Protein AF-A0A937W141-F1 (afdb_monomer_lite)

Organism: Tectimicrobiota bacterium (NCBI:txid2528274)

Sequence (274 aa):
MLDGGWAATPPGWRGLGWRSDARPESRAATLGGGPTTTYQPAERLQAMDVDRVDYSVLYPTVAGLAGKTFGRLTDLELEVACVQAYNDCLIEEWVHVSPRFIPQCLVPIWPVEATVKELRRALARGHRGVIFPAVPMHLREVPHINEPEYDPFWATCQELEVPVCFHAGASPQIQFPAYKDLSPGLAAALSALTRPVSSVQVVANFLYSRILMRFPTLKIVFTESSLGWGAYELETAEAVRCVQGNRGEGEAHLHVSLTPQRRETSVARHHGAG

Foldseek 3Di:
DDDDDPPDDDPPPPPPDPDPPDDDPDDPDDVPPDPPLVPQQLNVVVVCVVVVNQADEDADPVCPGLNLVLLLDPDPVSSLVVQCVVLVCCLPRHVVNDVSYAYEGEFHQDDVVRRLVVVVVSVVSRHQAYRHELASCQSDPDDGCLDCSCVVVQVSQLVVVHEYEYEFPSRVVLFDQFDPPDDPVVRVVVSLVGSLVSVLVSVVCVQPSCSCVSRVSHHYHYHSNDCPCVVVSVVVVVVVCVVCVVPDDDHDDDDDDPDPPDPPPPPDDDDDDD

Secondary structure (DSSP, 8-state):
--------PPTT-TTS---SS---S-----TT-S-GGGT-HHHHHHHHHHHT-S-EE---STT-GGGTTGGG-S-HHHHHHHHHHHHHHIIIIIITT-TTEE--B---SSSHHHHHHHHHHHHHTT---EE--S-GGGTSS---TTSGGGHHHHHHHHHTTPPEEEETTS-GGGSPPPPTT--HHHHHHHHHHHGGGHHHHHHHHHHHSSHHHHSTT--EEEES--STHHHHHHHHHHHHHHHHGGG---------------------------

InterPro domains:
  IPR006680 Amidohydrolase-related [PF04909] (40-230)
  IPR032465 2-amino-3-carboxymuconate-6-semialdehyde decarboxylase [PTHR21240] (30-226)
  IPR032466 Metal-dependent hydrolase [SSF51556] (36-239)

pLDDT: mean 79.27, std 24.96, range [24.81, 98.81]

Structure (mmCIF, N/CA/C/O backbone):
data_AF-A0A937W141-F1
#
_entry.id   AF-A0A937W141-F1
#
loop_
_atom_site.group_PDB
_atom_site.id
_atom_site.type_symbol
_atom_site.label_atom_id
_atom_site.label_alt_id
_atom_site.label_comp_id
_atom_site.label_asym_id
_atom_site.label_entity_id
_atom_site.label_seq_id
_atom_site.pdbx_PDB_ins_code
_atom_site.Cartn_x
_atom_site.Cartn_y
_atom_site.Cartn_z
_atom_site.occupancy
_atom_site.B_iso_or_equiv
_atom_site.auth_seq_id
_atom_site.auth_comp_id
_atom_site.auth_asym_id
_atom_site.auth_atom_id
_atom_site.pdbx_PDB_model_num
ATOM 1 N N . MET A 1 1 ? 45.708 5.219 9.691 1.00 36.19 1 MET A N 1
ATOM 2 C CA . MET A 1 1 ? 46.137 4.382 8.555 1.00 36.19 1 MET A CA 1
ATOM 3 C C . MET A 1 1 ? 45.231 3.166 8.492 1.00 36.19 1 MET A C 1
ATOM 5 O O . MET A 1 1 ? 45.483 2.194 9.185 1.00 36.19 1 MET A O 1
ATOM 9 N N . LEU A 1 2 ? 44.147 3.265 7.730 1.00 30.03 2 LEU A N 1
ATOM 10 C CA . LEU A 1 2 ? 43.402 2.122 7.204 1.00 30.03 2 LEU A CA 1
ATOM 11 C C . LEU A 1 2 ? 42.967 2.542 5.800 1.00 30.03 2 LEU A C 1
ATOM 13 O O . LEU A 1 2 ? 41.835 2.958 5.577 1.00 30.03 2 LEU A O 1
ATOM 17 N N . ASP A 1 3 ? 43.939 2.523 4.892 1.00 31.25 3 ASP A N 1
ATOM 18 C CA . ASP A 1 3 ? 43.696 2.542 3.457 1.00 31.25 3 ASP A CA 1
ATOM 19 C C . ASP A 1 3 ? 43.306 1.119 3.049 1.00 31.25 3 ASP A C 1
ATOM 21 O O . ASP A 1 3 ? 44.038 0.165 3.314 1.00 31.25 3 ASP A O 1
ATOM 25 N N . GLY A 1 4 ? 42.136 0.957 2.441 1.00 27.62 4 GLY A N 1
ATOM 26 C CA . GLY A 1 4 ? 41.663 -0.345 1.979 1.00 27.62 4 GLY A CA 1
ATOM 27 C C . GLY A 1 4 ? 40.276 -0.233 1.371 1.00 27.62 4 GLY A C 1
ATOM 28 O O . GLY A 1 4 ? 39.281 -0.199 2.088 1.00 27.62 4 GLY A O 1
ATOM 29 N N . GLY A 1 5 ? 40.222 -0.122 0.043 1.00 26.80 5 GLY A N 1
ATOM 30 C CA . GLY A 1 5 ? 38.994 0.027 -0.730 1.00 26.80 5 GLY A CA 1
ATOM 31 C C . GLY A 1 5 ? 38.023 -1.140 -0.544 1.00 26.80 5 GLY A C 1
ATOM 32 O O . GLY A 1 5 ? 38.382 -2.306 -0.686 1.00 26.80 5 GLY A O 1
ATOM 33 N N . TRP A 1 6 ? 36.760 -0.810 -0.289 1.00 26.61 6 TRP A N 1
ATOM 34 C CA . TRP A 1 6 ? 35.647 -1.759 -0.213 1.00 26.61 6 TRP A CA 1
ATOM 35 C C . TRP A 1 6 ? 35.087 -2.035 -1.614 1.00 26.61 6 TRP A C 1
ATOM 37 O O . TRP A 1 6 ? 33.904 -1.844 -1.881 1.00 26.61 6 TRP A O 1
ATOM 47 N N . ALA A 1 7 ? 35.955 -2.453 -2.532 1.00 39.81 7 ALA A N 1
ATOM 48 C CA . ALA A 1 7 ? 35.575 -2.860 -3.878 1.00 39.81 7 ALA A CA 1
ATOM 49 C C . ALA A 1 7 ? 36.135 -4.255 -4.167 1.00 39.81 7 ALA A C 1
ATOM 51 O O . ALA A 1 7 ? 37.103 -4.417 -4.901 1.00 39.81 7 ALA A O 1
ATOM 52 N N . ALA A 1 8 ? 35.524 -5.274 -3.564 1.00 34.09 8 ALA A N 1
ATOM 53 C CA . ALA A 1 8 ? 35.659 -6.652 -4.021 1.00 34.09 8 ALA A CA 1
ATOM 54 C C . ALA A 1 8 ? 34.425 -7.459 -3.597 1.00 34.09 8 ALA A C 1
ATOM 56 O O . ALA A 1 8 ? 34.314 -7.921 -2.463 1.00 34.09 8 ALA A O 1
ATOM 57 N N . THR A 1 9 ? 33.472 -7.619 -4.514 1.00 36.25 9 THR A N 1
ATOM 58 C CA . THR A 1 9 ? 32.385 -8.593 -4.366 1.00 36.25 9 THR A CA 1
ATOM 59 C C . THR A 1 9 ? 32.975 -10.009 -4.500 1.00 36.25 9 THR A C 1
ATOM 61 O O . THR A 1 9 ? 33.695 -10.256 -5.472 1.00 36.25 9 THR A O 1
ATOM 64 N N . PRO A 1 10 ? 32.700 -10.955 -3.581 1.00 30.17 10 PRO A N 1
ATOM 65 C CA . PRO A 1 10 ? 33.217 -12.321 -3.676 1.00 30.17 10 PRO A CA 1
ATOM 66 C C . PRO A 1 10 ? 32.748 -13.050 -4.953 1.00 30.17 10 PRO A C 1
ATOM 68 O O . PRO A 1 10 ? 31.622 -12.819 -5.416 1.00 30.17 10 PRO A O 1
ATOM 71 N N . PRO A 1 11 ? 33.551 -13.971 -5.525 1.00 26.39 11 PRO A N 1
ATOM 72 C CA . PRO A 1 11 ? 33.161 -14.728 -6.712 1.00 26.39 11 PRO A CA 1
ATOM 73 C C . PRO A 1 11 ? 31.974 -15.651 -6.389 1.00 26.39 11 PRO A C 1
ATOM 75 O O . PRO A 1 11 ? 32.088 -16.536 -5.548 1.00 26.39 11 PRO A O 1
ATOM 78 N N . GLY A 1 12 ? 30.830 -15.429 -7.044 1.00 28.84 12 GLY A N 1
ATOM 79 C CA . GLY A 1 12 ? 29.599 -16.222 -6.866 1.00 28.84 12 GLY A CA 1
ATOM 80 C C . GLY A 1 12 ? 28.325 -15.389 -6.687 1.00 28.84 12 GLY A C 1
ATOM 81 O O . GLY A 1 12 ? 27.233 -15.888 -6.923 1.00 28.84 12 GLY A O 1
ATOM 82 N N . TRP A 1 13 ? 28.457 -14.096 -6.377 1.00 31.86 13 TRP A N 1
ATOM 83 C CA . TRP A 1 13 ? 27.339 -13.156 -6.187 1.00 31.86 13 TRP A CA 1
ATOM 84 C C . TRP A 1 13 ? 27.019 -12.307 -7.435 1.00 31.86 13 TRP A C 1
ATOM 86 O O . TRP A 1 13 ? 26.537 -11.177 -7.340 1.00 31.86 13 TRP A O 1
ATOM 96 N N . ARG A 1 14 ? 27.273 -12.835 -8.641 1.00 32.56 14 ARG A N 1
ATOM 97 C CA . ARG A 1 14 ? 26.867 -12.183 -9.900 1.00 32.56 14 ARG A CA 1
ATOM 98 C C . ARG A 1 14 ? 25.372 -12.424 -10.138 1.00 32.56 14 ARG A C 1
ATOM 100 O O . ARG A 1 14 ? 25.009 -13.309 -10.899 1.00 32.56 14 ARG A O 1
ATOM 107 N N . GLY A 1 15 ? 24.509 -11.663 -9.468 1.00 31.72 15 GLY A N 1
ATOM 108 C CA . GLY A 1 15 ? 23.061 -11.755 -9.703 1.00 31.72 15 GLY A CA 1
ATOM 109 C C . GLY A 1 15 ? 22.168 -10.801 -8.910 1.00 31.72 15 GLY A C 1
ATOM 110 O O . GLY A 1 15 ? 21.053 -10.550 -9.341 1.00 31.72 15 GLY A O 1
ATOM 111 N N . LEU A 1 16 ? 22.641 -10.224 -7.800 1.00 32.09 16 LEU A N 1
ATOM 112 C CA . LEU A 1 16 ? 21.846 -9.313 -6.956 1.00 32.09 16 LEU A CA 1
ATOM 113 C C . LEU A 1 16 ? 22.586 -8.003 -6.621 1.00 32.09 16 LEU A C 1
ATOM 115 O O . LEU A 1 16 ? 22.500 -7.475 -5.517 1.00 32.09 16 LEU A O 1
ATOM 119 N N . GLY A 1 17 ? 23.339 -7.471 -7.584 1.00 26.02 17 GLY A N 1
ATOM 120 C CA . GLY A 1 17 ? 23.970 -6.157 -7.478 1.00 26.02 17 GLY A CA 1
ATOM 121 C C . GLY A 1 17 ? 23.301 -5.168 -8.420 1.00 26.02 17 GLY A C 1
ATOM 122 O O . GLY A 1 17 ? 23.360 -5.349 -9.636 1.00 26.02 17 GLY A O 1
ATOM 123 N N . TRP A 1 18 ? 22.704 -4.109 -7.870 1.00 27.33 18 TRP A N 1
ATOM 124 C CA . TRP A 1 18 ? 22.462 -2.876 -8.617 1.00 27.33 18 TRP A CA 1
ATOM 125 C C . TRP A 1 18 ? 23.787 -2.463 -9.263 1.00 27.33 18 TRP A C 1
ATOM 127 O O . TRP A 1 18 ? 24.740 -2.138 -8.558 1.00 27.33 18 TRP A O 1
ATOM 137 N N . ARG A 1 19 ? 23.885 -2.542 -10.594 1.00 24.81 19 ARG A N 1
ATOM 138 C CA . ARG A 1 19 ? 25.078 -2.090 -11.317 1.00 24.81 19 ARG A CA 1
ATOM 139 C C . ARG A 1 19 ? 25.256 -0.595 -11.046 1.00 24.81 19 ARG A C 1
ATOM 141 O O . ARG A 1 19 ? 24.418 0.202 -11.455 1.00 24.81 19 ARG A O 1
ATOM 148 N N . SER A 1 20 ? 26.348 -0.223 -10.387 1.00 33.34 20 SER A N 1
ATOM 149 C CA . SER A 1 20 ? 26.779 1.170 -10.202 1.00 33.34 20 SER A CA 1
ATOM 150 C C . SER A 1 20 ? 27.384 1.790 -11.466 1.00 33.34 20 SER A C 1
ATOM 152 O O . SER A 1 20 ? 27.649 2.988 -11.494 1.00 33.34 20 SER A O 1
ATOM 154 N N . ASP A 1 21 ? 27.568 1.003 -12.528 1.00 28.52 21 ASP A N 1
ATOM 155 C CA . ASP A 1 21 ? 28.517 1.337 -13.597 1.00 28.52 21 ASP A CA 1
ATOM 156 C C . ASP A 1 21 ? 27.829 1.840 -14.878 1.00 28.52 21 ASP A C 1
ATOM 158 O O . ASP A 1 21 ? 28.400 1.810 -15.964 1.00 28.52 21 ASP A O 1
ATOM 162 N N . ALA A 1 22 ? 26.587 2.314 -14.769 1.00 33.25 22 ALA A N 1
ATOM 163 C CA . ALA A 1 22 ? 25.876 2.942 -15.877 1.00 33.25 22 ALA A CA 1
ATOM 164 C C . ALA A 1 22 ? 25.127 4.193 -15.403 1.00 33.25 22 ALA A C 1
ATOM 166 O O . ALA A 1 22 ? 23.900 4.219 -15.338 1.00 33.25 22 ALA A O 1
ATOM 167 N N . ARG A 1 23 ? 25.863 5.262 -15.089 1.00 29.34 23 ARG A N 1
ATOM 168 C CA . ARG A 1 23 ? 25.329 6.619 -15.256 1.00 29.34 23 ARG A CA 1
ATOM 169 C C . ARG A 1 23 ? 25.920 7.203 -16.536 1.00 29.34 23 ARG A C 1
ATOM 171 O O . ARG A 1 23 ? 27.068 7.634 -16.504 1.00 29.34 23 ARG A O 1
ATOM 178 N N . PRO A 1 24 ? 25.174 7.232 -17.652 1.00 30.95 24 PRO A N 1
ATOM 179 C CA . PRO A 1 24 ? 25.483 8.166 -18.718 1.00 30.95 24 PRO A CA 1
ATOM 180 C C . PRO A 1 24 ? 25.263 9.580 -18.176 1.00 30.95 24 PRO A C 1
ATOM 182 O O . PRO A 1 24 ? 24.258 9.857 -17.514 1.00 30.95 24 PRO A O 1
ATOM 185 N N . GLU A 1 25 ? 26.225 10.456 -18.429 1.00 30.88 25 GLU A N 1
ATOM 186 C CA . GLU A 1 25 ? 26.129 11.877 -18.126 1.00 30.88 25 GLU A CA 1
ATOM 187 C C . GLU A 1 25 ? 24.926 12.520 -18.845 1.00 30.88 25 GLU A C 1
ATOM 189 O O . GLU A 1 25 ? 24.571 12.151 -19.962 1.00 30.88 25 GLU A O 1
ATOM 194 N N . SER A 1 26 ? 24.297 13.465 -18.138 1.00 40.59 26 SER A N 1
ATOM 195 C CA . SER A 1 26 ? 23.337 14.475 -18.610 1.00 40.59 26 SER A CA 1
ATOM 196 C C . SER A 1 26 ? 22.213 14.024 -19.565 1.00 40.59 26 SER A C 1
ATOM 198 O O . SER A 1 26 ? 22.235 14.234 -20.776 1.00 40.59 26 SER A O 1
ATOM 200 N N . ARG A 1 27 ? 21.091 13.582 -18.982 1.00 30.42 27 ARG A N 1
ATOM 201 C CA . ARG A 1 27 ? 19.767 13.760 -19.600 1.00 30.42 27 ARG A CA 1
ATOM 202 C C . ARG A 1 27 ? 18.854 14.530 -18.655 1.00 30.42 27 ARG A C 1
ATOM 204 O O . ARG A 1 27 ? 18.735 14.190 -17.481 1.00 30.42 27 ARG A O 1
ATOM 211 N N . ALA A 1 28 ? 18.263 15.601 -19.178 1.00 29.42 28 ALA A N 1
ATOM 212 C CA . ALA A 1 28 ? 17.297 16.441 -18.486 1.00 29.42 28 ALA A CA 1
ATOM 213 C C . ALA A 1 28 ? 16.184 15.590 -17.853 1.00 29.42 28 ALA A C 1
ATOM 215 O O . ALA A 1 28 ? 15.703 14.632 -18.462 1.00 29.42 28 ALA A O 1
ATOM 216 N N . ALA A 1 29 ? 15.799 15.945 -16.626 1.00 37.88 29 ALA A N 1
ATOM 217 C CA . ALA A 1 29 ? 14.794 15.252 -15.835 1.00 37.88 29 ALA A CA 1
ATOM 218 C C . ALA A 1 29 ? 13.417 15.316 -16.514 1.00 37.88 29 ALA A C 1
ATOM 220 O O . ALA A 1 29 ? 12.643 16.250 -16.326 1.00 37.88 29 ALA A O 1
ATOM 221 N N . THR A 1 30 ? 13.116 14.300 -17.311 1.00 39.88 30 THR A N 1
ATOM 222 C CA . THR A 1 30 ? 11.744 13.871 -17.577 1.00 39.88 30 THR A CA 1
ATOM 223 C C . THR A 1 30 ? 11.335 12.900 -16.468 1.00 39.88 30 THR A C 1
ATOM 225 O O . THR A 1 30 ? 12.191 12.300 -15.814 1.00 39.88 30 THR A O 1
ATOM 228 N N . LEU A 1 31 ? 10.029 12.699 -16.265 1.00 47.66 31 LEU A N 1
ATOM 229 C CA . LEU A 1 31 ? 9.474 11.683 -15.353 1.00 47.66 31 LEU A CA 1
ATOM 230 C C . LEU A 1 31 ? 10.034 10.252 -15.601 1.00 47.66 31 LEU A C 1
ATOM 232 O O . LEU A 1 31 ? 9.820 9.367 -14.780 1.00 47.66 31 LEU A O 1
ATOM 236 N N . GLY A 1 32 ? 10.783 10.039 -16.696 1.00 40.88 32 GLY A N 1
ATOM 237 C CA . GLY A 1 32 ? 11.438 8.798 -17.122 1.00 40.88 32 GLY A CA 1
ATOM 238 C C . GLY A 1 32 ? 12.974 8.790 -17.031 1.00 40.88 32 GLY A C 1
ATOM 239 O O . GLY A 1 32 ? 13.633 8.289 -17.936 1.00 40.88 32 GLY A O 1
ATOM 240 N N . GLY A 1 33 ? 13.570 9.314 -15.956 1.00 54.78 33 GLY A N 1
ATOM 241 C CA . GLY A 1 33 ? 15.025 9.210 -15.725 1.00 54.78 33 GLY A CA 1
ATOM 242 C C . GLY A 1 33 ? 15.538 7.795 -15.386 1.00 54.78 33 GLY A C 1
ATOM 243 O O . GLY A 1 33 ? 16.747 7.587 -15.304 1.00 54.78 33 GLY A O 1
ATOM 244 N N . GLY A 1 34 ? 14.634 6.836 -15.157 1.00 67.81 34 GLY A N 1
ATOM 245 C CA . GLY A 1 34 ? 14.952 5.428 -14.897 1.00 67.81 34 GLY A CA 1
ATOM 246 C C . GLY A 1 34 ? 14.917 4.554 -16.160 1.00 67.81 34 GLY A C 1
ATOM 247 O O . GLY A 1 34 ? 14.596 5.045 -17.243 1.00 67.81 34 GLY A O 1
ATOM 248 N N . PRO A 1 35 ? 15.232 3.252 -16.042 1.00 86.75 35 PRO A N 1
ATOM 249 C CA . PRO A 1 35 ? 15.040 2.299 -17.131 1.00 86.75 35 PRO A CA 1
ATOM 250 C C . PRO A 1 35 ? 13.596 2.338 -17.640 1.00 86.75 35 PRO A C 1
ATOM 252 O O . PRO A 1 35 ? 12.660 2.409 -16.851 1.00 86.75 35 PRO A O 1
ATOM 255 N N . THR A 1 36 ? 13.402 2.250 -18.950 1.00 90.38 36 THR A N 1
ATOM 256 C CA . THR A 1 36 ? 12.083 2.217 -19.606 1.00 90.38 36 THR A CA 1
ATOM 257 C C . THR A 1 36 ? 11.164 1.127 -19.047 1.00 90.38 36 THR A C 1
ATOM 259 O O . THR A 1 36 ? 9.960 1.340 -18.921 1.00 90.38 36 THR A O 1
ATOM 262 N N . THR A 1 37 ? 11.728 0.014 -18.569 1.00 91.38 37 THR A N 1
ATOM 263 C CA . THR A 1 37 ? 11.011 -1.064 -17.869 1.00 91.38 37 THR A CA 1
ATOM 264 C C . THR A 1 37 ? 10.289 -0.627 -16.590 1.00 91.38 37 THR A C 1
ATOM 266 O O . THR A 1 37 ? 9.514 -1.414 -16.052 1.00 91.38 37 THR A O 1
ATOM 269 N N . THR A 1 38 ? 10.517 0.580 -16.059 1.00 88.69 38 THR A N 1
ATOM 270 C CA . THR A 1 38 ? 9.817 1.077 -14.862 1.00 88.69 38 THR A CA 1
ATOM 271 C C . THR A 1 38 ? 8.567 1.898 -15.169 1.00 88.69 38 THR A C 1
ATOM 273 O O . THR A 1 38 ? 7.760 2.094 -14.264 1.00 88.69 38 THR A O 1
ATOM 276 N N . TYR A 1 39 ? 8.386 2.363 -16.408 1.00 89.44 39 TYR A N 1
ATOM 277 C CA . TYR A 1 39 ? 7.249 3.210 -16.796 1.00 89.44 39 TYR A CA 1
ATOM 278 C C . TYR A 1 39 ? 6.603 2.834 -18.136 1.00 89.44 39 TYR A C 1
ATOM 280 O O . TYR A 1 39 ? 5.547 3.368 -18.454 1.00 89.44 39 TYR A O 1
ATOM 288 N N . GLN A 1 40 ? 7.189 1.915 -18.911 1.00 94.88 40 GLN A N 1
ATOM 289 C CA . GLN A 1 40 ? 6.574 1.345 -20.110 1.00 94.88 40 GLN A CA 1
ATOM 290 C C . GLN A 1 40 ? 6.091 -0.090 -19.825 1.00 94.88 40 GLN A C 1
ATOM 292 O O . GLN A 1 40 ? 6.925 -0.988 -19.658 1.00 94.88 40 GLN A O 1
ATOM 297 N N . PRO A 1 41 ? 4.769 -0.354 -19.792 1.00 96.00 41 PRO A N 1
ATOM 298 C CA . PRO A 1 41 ? 4.237 -1.663 -19.399 1.00 96.00 41 PRO A CA 1
ATOM 299 C C . PRO A 1 41 ? 4.656 -2.810 -20.330 1.00 96.00 41 PRO A C 1
ATOM 301 O O . PRO A 1 41 ? 4.917 -3.918 -19.863 1.00 96.00 41 PRO A O 1
ATOM 304 N N . ALA A 1 42 ? 4.779 -2.552 -21.637 1.00 97.38 42 ALA A N 1
ATOM 305 C CA . ALA A 1 42 ? 5.217 -3.559 -22.607 1.00 97.38 42 ALA A CA 1
ATOM 306 C C . ALA A 1 42 ? 6.669 -4.005 -22.359 1.00 97.38 42 ALA A C 1
ATOM 308 O O . ALA A 1 42 ? 6.970 -5.197 -22.376 1.00 97.38 42 ALA A O 1
ATOM 309 N N . GLU A 1 43 ? 7.562 -3.061 -22.056 1.00 97.31 43 GLU A N 1
ATOM 310 C CA . GLU A 1 43 ? 8.948 -3.376 -21.707 1.00 97.31 43 GLU A CA 1
ATOM 311 C C . GLU A 1 43 ? 9.056 -4.035 -20.326 1.00 97.31 43 GLU A C 1
ATOM 313 O O . GLU A 1 43 ? 9.844 -4.963 -20.137 1.00 97.31 43 GLU A O 1
ATOM 318 N N . ARG A 1 44 ? 8.225 -3.616 -19.358 1.00 96.88 44 ARG A N 1
ATOM 319 C CA . ARG A 1 44 ? 8.113 -4.293 -18.056 1.00 96.88 44 ARG A CA 1
ATOM 320 C C . ARG A 1 44 ? 7.722 -5.758 -18.230 1.00 96.88 44 ARG A C 1
ATOM 322 O O . ARG A 1 44 ? 8.290 -6.607 -17.553 1.00 96.88 44 ARG A O 1
ATOM 329 N N . LEU A 1 45 ? 6.773 -6.052 -19.117 1.00 97.56 45 LEU A N 1
ATOM 330 C CA . LEU A 1 45 ? 6.304 -7.414 -19.361 1.00 97.56 45 LEU A CA 1
ATOM 331 C C . LEU A 1 45 ? 7.428 -8.306 -19.906 1.00 97.56 45 LEU A C 1
ATOM 333 O O . LEU A 1 45 ? 7.621 -9.413 -19.413 1.00 97.56 45 LEU A O 1
ATOM 337 N N . GLN A 1 46 ? 8.228 -7.795 -20.844 1.00 97.31 46 GLN A N 1
ATOM 338 C CA . GLN A 1 46 ? 9.407 -8.509 -21.343 1.00 97.31 46 GLN A CA 1
ATOM 339 C C . GLN A 1 46 ? 10.442 -8.747 -20.235 1.00 97.31 46 GLN A C 1
ATOM 341 O O . GLN A 1 46 ? 10.998 -9.838 -20.128 1.00 97.31 46 GLN A O 1
ATOM 346 N N . ALA A 1 47 ? 10.679 -7.752 -19.374 1.00 97.12 47 ALA A N 1
ATOM 347 C CA . ALA A 1 47 ? 11.560 -7.919 -18.220 1.00 97.12 47 ALA A CA 1
ATOM 348 C C . ALA A 1 47 ? 11.028 -8.981 -17.240 1.00 97.12 47 ALA A C 1
ATOM 350 O O . ALA A 1 47 ? 11.800 -9.806 -16.758 1.00 97.12 47 ALA A O 1
ATOM 351 N N . MET A 1 48 ? 9.711 -9.025 -17.002 1.00 97.94 48 MET A N 1
ATOM 352 C CA . MET A 1 48 ? 9.078 -10.074 -16.195 1.00 97.94 48 MET A CA 1
ATOM 353 C C . MET A 1 48 ? 9.306 -11.471 -16.782 1.00 97.94 48 MET A C 1
ATOM 355 O O . MET A 1 48 ? 9.489 -12.414 -16.017 1.00 97.94 48 MET A O 1
ATOM 359 N N . ASP A 1 49 ? 9.331 -11.624 -18.107 1.00 97.94 49 ASP A N 1
ATOM 360 C CA . ASP A 1 49 ? 9.622 -12.912 -18.750 1.00 97.94 49 ASP A CA 1
ATOM 361 C C . ASP A 1 49 ? 11.078 -13.343 -18.550 1.00 97.94 49 ASP A C 1
ATOM 363 O O . ASP A 1 49 ? 11.345 -14.507 -18.243 1.00 97.94 49 ASP A O 1
ATOM 367 N N . VAL A 1 50 ? 12.018 -12.398 -18.654 1.00 97.44 50 VAL A N 1
ATOM 368 C CA . VAL A 1 50 ? 13.443 -12.640 -18.376 1.00 97.44 50 VAL A CA 1
ATOM 369 C C . VAL A 1 50 ? 13.654 -13.051 -16.916 1.00 97.44 50 VAL A C 1
ATOM 371 O O . VAL A 1 50 ? 14.353 -14.031 -16.646 1.00 97.44 50 VAL A O 1
ATOM 374 N N . ASP A 1 51 ? 12.998 -12.355 -15.987 1.00 97.12 51 ASP A N 1
ATOM 375 C CA . ASP A 1 51 ? 13.112 -12.587 -14.543 1.00 97.12 51 ASP A CA 1
ATOM 376 C C . ASP A 1 51 ? 12.226 -13.743 -14.038 1.00 97.12 51 ASP A C 1
ATOM 378 O O . ASP A 1 51 ? 12.303 -14.118 -12.866 1.00 97.12 51 ASP A O 1
ATOM 382 N N . ARG A 1 52 ? 11.407 -14.342 -14.919 1.00 97.81 52 ARG A N 1
ATOM 383 C CA . ARG A 1 52 ? 10.438 -15.414 -14.614 1.00 97.81 52 ARG A CA 1
ATOM 384 C C . ARG A 1 52 ? 9.423 -15.026 -13.533 1.00 97.81 52 ARG A C 1
ATOM 386 O O . ARG A 1 52 ? 9.140 -15.799 -12.619 1.00 97.81 52 ARG A O 1
ATOM 393 N N . VAL A 1 53 ? 8.881 -13.817 -13.636 1.00 97.94 53 VAL A N 1
ATOM 394 C CA . VAL A 1 53 ? 7.841 -13.283 -12.752 1.00 97.94 53 VAL A CA 1
ATOM 395 C C . VAL A 1 53 ? 6.477 -13.449 -13.415 1.00 97.94 53 VAL A C 1
ATOM 397 O O . VAL A 1 53 ? 6.165 -12.754 -14.379 1.00 97.94 53 VAL A O 1
ATOM 400 N N . ASP A 1 54 ? 5.630 -14.332 -12.888 1.00 98.12 54 ASP A N 1
ATOM 401 C CA . ASP A 1 54 ? 4.306 -14.589 -13.471 1.00 98.12 54 ASP A CA 1
ATOM 402 C C . ASP A 1 54 ? 3.357 -13.391 -13.332 1.00 98.12 54 ASP A C 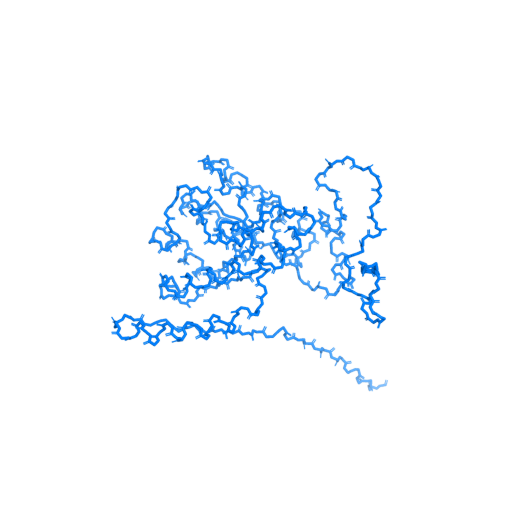1
ATOM 404 O O . ASP A 1 54 ? 2.684 -13.026 -14.292 1.00 98.12 54 ASP A O 1
ATOM 408 N N . TYR A 1 55 ? 3.342 -12.737 -12.168 1.00 98.12 55 TYR A N 1
ATOM 409 C CA . TYR A 1 55 ? 2.462 -11.605 -11.867 1.00 98.12 55 TYR A CA 1
ATOM 410 C C . TYR A 1 55 ? 3.211 -10.502 -11.125 1.00 98.12 55 TYR A C 1
ATOM 412 O O . TYR A 1 55 ? 4.072 -10.776 -10.290 1.00 98.12 55 TYR A O 1
ATOM 420 N N . SER A 1 56 ? 2.846 -9.249 -11.391 1.00 97.25 56 SER A N 1
ATOM 421 C CA . SER A 1 56 ? 3.408 -8.076 -10.718 1.00 97.25 56 SER A CA 1
ATOM 422 C C . SER A 1 56 ? 2.289 -7.255 -10.093 1.00 97.25 56 SER A C 1
ATOM 424 O O . SER A 1 56 ? 1.461 -6.689 -10.806 1.00 97.25 56 SER A O 1
ATOM 426 N N . VAL A 1 57 ? 2.285 -7.155 -8.764 1.00 97.19 57 VAL A N 1
ATOM 427 C CA . VAL A 1 57 ? 1.388 -6.246 -8.037 1.00 97.19 57 VAL A CA 1
ATOM 428 C C . VAL A 1 57 ? 1.909 -4.818 -8.176 1.00 97.19 57 VAL A C 1
ATOM 430 O O . VAL A 1 57 ? 3.089 -4.561 -7.936 1.00 97.19 57 VAL A O 1
ATOM 433 N N . LEU A 1 58 ? 1.050 -3.898 -8.608 1.00 95.38 58 LEU A N 1
ATOM 434 C CA . LEU A 1 58 ? 1.435 -2.523 -8.918 1.00 95.38 58 LEU A CA 1
ATOM 435 C C . LEU A 1 58 ? 1.280 -1.612 -7.697 1.00 95.38 58 LEU A C 1
ATOM 437 O O . LEU A 1 58 ? 0.209 -1.550 -7.098 1.00 95.38 58 LEU A O 1
ATOM 441 N N . TYR A 1 59 ? 2.341 -0.872 -7.370 1.00 93.94 59 TYR A N 1
ATOM 442 C CA . TYR A 1 59 ? 2.377 0.109 -6.282 1.00 93.94 59 TYR A CA 1
ATOM 443 C C . TYR A 1 59 ? 2.807 1.490 -6.803 1.00 93.94 59 TYR A C 1
ATOM 445 O O . TYR A 1 59 ? 3.604 1.576 -7.742 1.00 93.94 59 TYR A O 1
ATOM 453 N N . PRO A 1 60 ? 2.322 2.586 -6.192 1.00 90.12 60 PRO A N 1
ATOM 454 C CA . PRO A 1 60 ? 2.597 3.935 -6.655 1.00 90.12 60 PRO A CA 1
ATOM 455 C C . PRO A 1 60 ? 4.016 4.384 -6.322 1.00 90.12 60 PRO A C 1
ATOM 457 O O . PRO A 1 60 ? 4.516 4.183 -5.215 1.00 90.12 60 PRO A O 1
ATOM 460 N N . THR A 1 61 ? 4.600 5.140 -7.250 1.00 84.44 61 THR A N 1
ATOM 461 C CA . THR A 1 61 ? 5.734 6.034 -6.964 1.00 84.44 61 THR A CA 1
ATOM 462 C C . THR A 1 61 ? 5.322 7.505 -7.076 1.00 84.44 61 THR A C 1
ATOM 464 O O . THR A 1 61 ? 5.606 8.289 -6.172 1.00 84.44 61 THR A O 1
ATOM 467 N N . VAL A 1 62 ? 4.594 7.884 -8.138 1.00 79.62 62 VAL A N 1
ATOM 468 C CA . VAL A 1 62 ? 4.223 9.288 -8.422 1.00 79.62 62 VAL A CA 1
ATOM 469 C C . VAL A 1 62 ? 3.244 9.878 -7.400 1.00 79.62 62 VAL A C 1
ATOM 471 O O . VAL A 1 62 ? 3.379 11.031 -7.003 1.00 79.62 62 VAL A O 1
ATOM 474 N N . ALA A 1 63 ? 2.326 9.061 -6.878 1.00 79.31 63 ALA A N 1
ATOM 475 C CA . ALA A 1 63 ? 1.414 9.443 -5.797 1.00 79.31 63 ALA A CA 1
ATOM 476 C C . ALA A 1 63 ? 2.100 9.479 -4.413 1.00 79.31 63 ALA A C 1
ATOM 478 O O . ALA A 1 63 ? 1.448 9.653 -3.381 1.00 79.31 63 ALA A O 1
ATOM 479 N N . GLY A 1 64 ? 3.424 9.299 -4.377 1.00 81.06 64 GLY A N 1
ATOM 480 C CA . GLY A 1 64 ? 4.193 9.028 -3.172 1.00 81.06 64 GLY A CA 1
ATOM 481 C C . GLY A 1 64 ? 3.988 7.599 -2.664 1.00 81.06 64 GLY A C 1
ATOM 482 O O . GLY A 1 64 ? 3.015 6.923 -3.001 1.00 81.06 64 GLY A O 1
ATOM 483 N N . LEU A 1 65 ? 4.911 7.138 -1.814 1.00 81.56 65 LEU A N 1
ATOM 484 C CA . LEU A 1 65 ? 4.782 5.842 -1.139 1.00 81.56 65 LEU A CA 1
ATOM 485 C C . LEU A 1 65 ? 3.445 5.763 -0.390 1.00 81.56 65 LEU A C 1
ATOM 487 O O . LEU A 1 65 ? 3.134 6.649 0.408 1.00 81.56 65 LEU A O 1
ATOM 491 N N . ALA A 1 66 ? 2.672 4.721 -0.690 1.00 82.50 66 ALA A N 1
ATOM 492 C CA . ALA A 1 66 ? 1.292 4.514 -0.247 1.00 82.50 66 ALA A CA 1
ATOM 493 C C . ALA A 1 66 ? 0.332 5.707 -0.438 1.00 82.50 66 ALA A C 1
ATOM 495 O O . ALA A 1 66 ? -0.515 5.957 0.413 1.00 82.50 66 ALA A O 1
ATOM 496 N N . GLY A 1 67 ? 0.471 6.479 -1.522 1.00 86.69 67 GLY A N 1
ATOM 497 C CA . GLY A 1 67 ? -0.458 7.578 -1.828 1.00 86.69 67 GLY A CA 1
ATOM 498 C C . GLY A 1 67 ? -0.268 8.831 -0.969 1.00 86.69 67 GLY A C 1
ATOM 499 O O . GLY A 1 67 ? -1.089 9.748 -1.010 1.00 86.69 67 GLY A O 1
ATOM 500 N N . LYS A 1 68 ? 0.823 8.912 -0.193 1.00 89.88 68 LYS A N 1
ATOM 501 C CA . LYS A 1 68 ? 1.062 10.005 0.762 1.00 89.88 68 LYS A CA 1
ATOM 502 C C . LYS A 1 68 ? 1.117 11.402 0.144 1.00 89.88 68 LYS A C 1
ATOM 504 O O . LYS A 1 68 ? 1.054 12.371 0.893 1.00 89.88 68 LYS A O 1
ATOM 509 N N . THR A 1 69 ? 1.382 11.536 -1.156 1.00 92.19 69 THR A N 1
ATOM 510 C CA . THR A 1 69 ? 1.389 12.848 -1.819 1.00 92.19 69 THR A CA 1
ATOM 511 C C . THR A 1 69 ? -0.040 13.352 -1.952 1.00 92.19 69 THR A C 1
ATOM 513 O O . THR A 1 69 ? -0.304 14.494 -1.596 1.00 92.19 69 THR A O 1
ATOM 516 N N . PHE A 1 70 ? -0.963 12.485 -2.373 1.00 94.12 70 PHE A N 1
ATOM 517 C CA . PHE A 1 70 ? -2.376 12.833 -2.515 1.00 94.12 70 PHE A CA 1
ATOM 518 C C . PHE A 1 70 ? -3.058 12.976 -1.156 1.00 94.12 70 PHE A C 1
ATOM 520 O O . PHE A 1 70 ? -3.766 13.949 -0.944 1.00 94.12 70 PHE A O 1
ATOM 527 N N . GLY A 1 71 ? -2.734 12.118 -0.184 1.00 92.56 71 GLY A N 1
ATOM 528 C CA . GLY A 1 71 ? -3.299 12.217 1.168 1.00 92.56 71 GLY A CA 1
ATOM 529 C C . GLY A 1 71 ? -2.941 13.500 1.941 1.00 92.56 71 GLY A C 1
ATOM 530 O O . GLY A 1 71 ? -3.548 13.777 2.970 1.00 92.56 71 GLY A O 1
ATOM 531 N N . ARG A 1 72 ? -1.962 14.295 1.478 1.00 94.12 72 ARG A N 1
ATOM 532 C CA . ARG A 1 72 ? -1.655 15.625 2.048 1.00 94.12 72 ARG A CA 1
ATOM 533 C C . ARG A 1 72 ? -2.537 16.743 1.493 1.00 94.12 72 ARG A C 1
ATOM 535 O O . ARG A 1 72 ? -2.483 17.856 2.011 1.00 94.12 72 ARG A O 1
ATOM 542 N N . LEU A 1 73 ? -3.287 16.485 0.425 1.00 95.06 73 LEU A N 1
ATOM 543 C CA . LEU A 1 73 ? -4.190 17.468 -0.156 1.00 95.06 73 LEU A CA 1
ATOM 544 C C . LEU A 1 73 ? -5.344 17.718 0.821 1.00 95.06 73 LEU A C 1
ATOM 546 O O . LEU A 1 73 ? -5.928 16.787 1.371 1.00 95.06 73 LEU A O 1
ATOM 550 N N . THR A 1 74 ? -5.641 18.991 1.069 1.00 95.06 74 THR A N 1
ATOM 551 C CA . THR A 1 74 ? -6.759 19.413 1.927 1.00 95.06 74 THR A CA 1
ATOM 552 C C . THR A 1 74 ? -8.040 19.653 1.132 1.00 95.06 74 THR A C 1
ATOM 554 O O . THR A 1 74 ? -9.127 19.608 1.702 1.00 95.06 74 THR A O 1
ATOM 557 N N . ASP A 1 75 ? -7.916 19.887 -0.176 1.00 9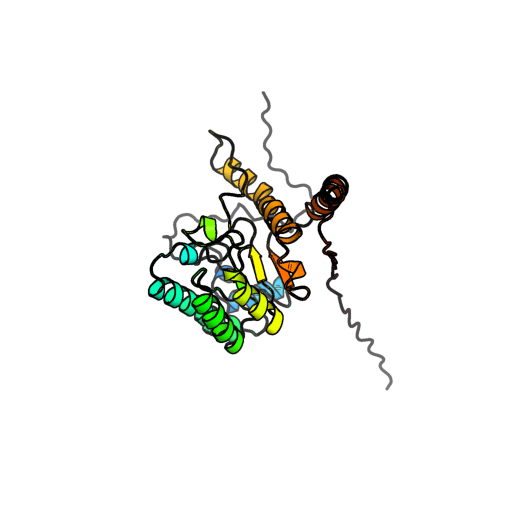7.06 75 ASP A N 1
ATOM 558 C CA . ASP A 1 75 ? -9.029 19.960 -1.117 1.00 97.06 75 ASP A CA 1
ATOM 559 C C . ASP A 1 75 ? -9.447 18.541 -1.530 1.00 97.06 75 ASP A C 1
ATOM 561 O O . ASP A 1 75 ? -8.696 17.823 -2.198 1.00 97.06 75 ASP A O 1
ATOM 565 N N . LEU A 1 76 ? -10.649 18.142 -1.108 1.00 96.69 76 LEU A N 1
ATOM 566 C CA . LEU A 1 76 ? -11.195 16.813 -1.365 1.00 96.69 76 LEU A CA 1
ATOM 567 C C . LEU A 1 76 ? -11.453 16.565 -2.855 1.00 96.69 76 LEU A C 1
ATOM 569 O O . LEU A 1 76 ? -11.241 15.448 -3.323 1.00 96.69 76 LEU A O 1
ATOM 573 N N . GLU A 1 77 ? -11.914 17.568 -3.604 1.00 98.12 77 GLU A N 1
ATOM 574 C CA . GLU A 1 77 ? -12.196 17.395 -5.032 1.00 98.12 77 GLU A CA 1
ATOM 575 C C . GLU A 1 77 ? -10.897 17.143 -5.795 1.00 98.12 77 GLU A C 1
ATOM 577 O O . GLU A 1 77 ? -10.831 16.238 -6.631 1.00 98.12 77 GLU A O 1
ATOM 582 N N . LEU A 1 78 ? -9.837 17.873 -5.435 1.00 97.94 78 LEU A N 1
ATOM 583 C CA . LEU A 1 78 ? -8.507 17.660 -5.991 1.00 97.94 78 LEU A CA 1
ATOM 584 C C . LEU A 1 78 ? -7.927 16.292 -5.597 1.00 97.94 78 LEU A C 1
ATOM 586 O O . LEU A 1 78 ? -7.394 15.592 -6.458 1.00 97.94 78 LEU A O 1
ATOM 590 N N . GLU A 1 79 ? -8.044 15.880 -4.328 1.00 97.75 79 GLU A N 1
ATOM 591 C CA . GLU A 1 79 ? -7.589 14.556 -3.874 1.00 97.75 79 GLU A CA 1
ATOM 592 C C . GLU A 1 79 ? -8.289 13.434 -4.650 1.00 97.75 79 GLU A C 1
ATOM 594 O O . GLU A 1 79 ? -7.622 12.553 -5.197 1.00 97.75 79 GLU A O 1
ATOM 599 N N . VAL A 1 80 ? -9.621 13.491 -4.748 1.00 98.44 80 VAL A N 1
ATOM 600 C CA . VAL A 1 80 ? -10.425 12.512 -5.490 1.00 98.44 80 VAL A CA 1
ATOM 601 C C . VAL A 1 80 ? -10.023 12.490 -6.961 1.00 98.44 80 VAL A C 1
ATOM 603 O O . VAL A 1 80 ? -9.785 11.409 -7.494 1.00 98.44 80 VAL A O 1
ATOM 606 N N . ALA A 1 81 ? -9.888 13.648 -7.613 1.00 98.44 81 ALA A N 1
ATOM 607 C CA . ALA A 1 81 ? -9.494 13.716 -9.017 1.00 98.44 81 ALA A CA 1
ATOM 608 C C . ALA A 1 81 ? -8.107 13.095 -9.261 1.00 98.44 81 ALA A C 1
ATOM 610 O O . ALA A 1 81 ? -7.940 12.301 -10.188 1.00 98.44 81 ALA A O 1
ATOM 611 N N . CYS A 1 82 ? -7.118 13.391 -8.407 1.00 98.06 82 CYS A N 1
ATOM 612 C CA . CYS A 1 82 ? -5.779 12.802 -8.503 1.00 98.06 82 CYS A CA 1
ATOM 613 C C . CYS A 1 82 ? -5.786 11.284 -8.272 1.00 98.06 82 CYS A C 1
ATOM 615 O O . CYS A 1 82 ? -5.134 10.543 -9.012 1.00 98.06 82 CYS A O 1
ATOM 617 N N . VAL A 1 83 ? -6.526 10.815 -7.264 1.00 98.25 83 VAL A N 1
ATOM 618 C CA . VAL A 1 83 ? -6.670 9.384 -6.964 1.00 98.25 83 VAL A CA 1
ATOM 619 C C . VAL A 1 83 ? -7.336 8.649 -8.125 1.00 98.25 83 VAL A C 1
ATOM 621 O O . VAL A 1 83 ? -6.835 7.611 -8.555 1.00 98.25 83 VAL A O 1
ATOM 624 N N . GLN A 1 84 ? -8.428 9.194 -8.663 1.00 98.44 84 GLN A N 1
ATOM 625 C CA . GLN A 1 84 ? -9.149 8.594 -9.782 1.00 98.44 84 GLN A CA 1
ATOM 626 C C . GLN A 1 84 ? -8.281 8.534 -11.032 1.00 98.44 84 GLN A C 1
ATOM 628 O O . GLN A 1 84 ? -8.170 7.466 -11.623 1.00 98.44 84 GLN A O 1
ATOM 633 N N . ALA A 1 85 ? -7.587 9.622 -11.376 1.00 98.12 85 ALA A N 1
ATOM 634 C CA . ALA A 1 85 ? -6.670 9.645 -12.512 1.00 98.12 85 ALA A CA 1
ATOM 635 C C . ALA A 1 85 ? -5.563 8.582 -12.386 1.00 98.12 85 ALA A C 1
ATOM 637 O O . ALA A 1 85 ? -5.271 7.875 -13.349 1.00 98.12 85 ALA A O 1
ATOM 638 N N . TYR A 1 86 ? -4.983 8.414 -11.192 1.00 97.75 86 TYR A N 1
ATOM 639 C CA . TYR A 1 86 ? -4.003 7.355 -10.935 1.00 97.75 86 TYR A CA 1
ATOM 640 C C . TYR A 1 86 ? -4.611 5.954 -11.097 1.00 97.75 86 TYR A C 1
ATOM 642 O O . TYR A 1 86 ? -4.046 5.106 -11.791 1.00 97.75 86 TYR A O 1
ATOM 650 N N . ASN A 1 87 ? -5.766 5.708 -10.472 1.00 98.44 87 ASN A N 1
ATOM 651 C CA . ASN A 1 87 ? -6.446 4.414 -10.525 1.00 98.44 87 ASN A CA 1
ATOM 652 C C . ASN A 1 87 ? -6.838 4.038 -11.958 1.00 98.44 87 ASN A C 1
ATOM 654 O O . ASN A 1 87 ? -6.746 2.869 -12.334 1.00 98.44 87 ASN A O 1
ATOM 658 N N . ASP A 1 88 ? -7.271 5.021 -12.740 1.00 98.38 88 ASP A N 1
ATOM 659 C CA . ASP A 1 88 ? -7.744 4.853 -14.108 1.00 98.38 88 ASP A CA 1
ATOM 660 C C . ASP A 1 88 ? -6.568 4.573 -15.054 1.00 98.38 88 ASP A C 1
ATOM 662 O O . ASP A 1 88 ? -6.616 3.597 -15.803 1.00 98.38 88 ASP A O 1
ATOM 666 N N . CYS A 1 89 ? -5.463 5.313 -14.907 1.00 96.94 89 CYS A N 1
ATOM 667 C CA . CYS A 1 89 ? -4.206 5.084 -15.627 1.00 96.94 89 CYS A CA 1
ATOM 668 C C . CYS A 1 89 ? -3.665 3.656 -15.427 1.00 96.94 89 CYS A C 1
ATOM 670 O O . CYS A 1 89 ? -3.260 3.008 -16.392 1.00 96.94 89 CYS A O 1
ATOM 672 N N . LEU A 1 90 ? -3.715 3.101 -14.206 1.00 97.06 90 LEU A N 1
ATOM 673 C CA . LEU A 1 90 ? -3.297 1.708 -13.987 1.00 97.06 90 LEU A CA 1
ATOM 674 C C . LEU A 1 90 ? -4.116 0.714 -14.821 1.00 97.06 90 LEU A C 1
ATOM 676 O O . LEU A 1 90 ? -3.563 -0.243 -15.359 1.00 97.06 90 LEU A O 1
ATOM 680 N N . ILE A 1 91 ? -5.425 0.927 -14.935 1.00 98.06 91 ILE A N 1
ATOM 681 C CA . ILE A 1 91 ? -6.289 0.039 -15.716 1.00 98.06 91 ILE A CA 1
ATOM 682 C C . ILE A 1 91 ? -6.039 0.225 -17.216 1.00 98.06 91 ILE A C 1
ATOM 684 O O . ILE A 1 91 ? -5.856 -0.752 -17.940 1.00 98.06 91 ILE A O 1
ATOM 688 N N . GLU A 1 92 ? -6.024 1.474 -17.670 1.00 97.75 92 GLU A N 1
ATOM 689 C CA . GLU A 1 92 ? -5.994 1.831 -19.089 1.00 97.75 92 GLU A CA 1
ATOM 690 C C . GLU A 1 92 ? -4.626 1.610 -19.734 1.00 97.75 92 GLU A C 1
ATOM 692 O O . GLU A 1 92 ? -4.563 1.220 -20.896 1.00 97.75 92 GLU A O 1
ATOM 697 N N . GLU A 1 93 ? -3.536 1.798 -18.989 1.00 96.25 93 GLU A N 1
ATOM 698 C CA . GLU A 1 93 ? -2.183 1.686 -19.537 1.00 96.25 93 GLU A CA 1
ATOM 699 C C . GLU A 1 93 ? -1.501 0.372 -19.161 1.00 96.25 93 GLU A C 1
ATOM 701 O O . GLU A 1 93 ? -0.868 -0.260 -20.006 1.00 96.25 93 GLU A O 1
ATOM 706 N N . TRP A 1 94 ? -1.621 -0.071 -17.906 1.00 96.94 94 TRP A N 1
ATOM 707 C CA . TRP A 1 94 ? -0.889 -1.252 -17.439 1.00 96.94 94 TRP A CA 1
ATOM 708 C C . TRP A 1 94 ? -1.685 -2.532 -17.645 1.00 96.94 94 TRP A C 1
ATOM 710 O O . TRP A 1 94 ? -1.227 -3.441 -18.335 1.00 96.94 94 TRP A O 1
ATOM 720 N N . VAL A 1 95 ? -2.888 -2.611 -17.079 1.00 97.56 95 VAL A N 1
ATOM 721 C CA . VAL A 1 95 ? -3.711 -3.830 -17.156 1.00 97.56 95 VAL A CA 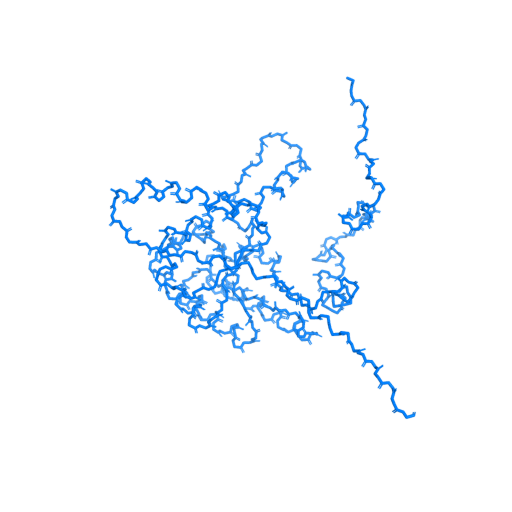1
ATOM 722 C C . VAL A 1 95 ? -4.155 -4.115 -18.588 1.00 97.56 95 VAL A C 1
ATOM 724 O O . VAL A 1 95 ? -4.219 -5.279 -18.981 1.00 97.56 95 VAL A O 1
ATOM 727 N N . HIS A 1 96 ? -4.386 -3.073 -19.392 1.00 97.25 96 HIS A N 1
ATOM 728 C CA . HIS A 1 96 ? -4.668 -3.212 -20.821 1.00 97.25 96 HIS A CA 1
ATOM 729 C C . HIS A 1 96 ? -3.571 -3.977 -21.578 1.00 97.25 96 HIS A C 1
ATOM 731 O O . HIS A 1 96 ? -3.877 -4.758 -22.477 1.00 97.25 96 HIS A O 1
ATOM 737 N N . VAL A 1 97 ? -2.300 -3.792 -21.203 1.00 98.06 97 VAL A N 1
ATOM 738 C CA . VAL A 1 97 ? -1.172 -4.481 -21.844 1.00 98.06 97 VAL A CA 1
ATOM 739 C C . VAL A 1 97 ? -1.112 -5.955 -21.449 1.00 98.06 97 VAL A C 1
ATOM 741 O O . VAL A 1 97 ? -0.759 -6.793 -22.278 1.00 98.06 97 VAL A O 1
ATOM 744 N N . SER A 1 98 ? -1.430 -6.301 -20.199 1.00 98.19 98 SER A N 1
ATOM 745 C CA . SER A 1 98 ? -1.439 -7.696 -19.754 1.00 98.19 98 SER A CA 1
ATOM 746 C C . SER A 1 98 ? -2.203 -7.898 -18.441 1.00 98.19 98 SER A C 1
ATOM 748 O O . SER A 1 98 ? -1.969 -7.155 -17.484 1.00 98.19 98 SER A O 1
ATOM 750 N N . PRO A 1 99 ? -2.992 -8.986 -18.305 1.00 97.25 99 PRO A N 1
ATOM 751 C CA . PRO A 1 99 ? -3.630 -9.353 -17.038 1.00 97.25 99 PRO A CA 1
ATOM 752 C C . PRO A 1 99 ? -2.627 -9.801 -15.959 1.00 97.25 99 PRO A C 1
ATOM 754 O O . PRO A 1 99 ? -3.013 -10.033 -14.815 1.00 97.25 99 PRO A O 1
ATOM 757 N N . ARG A 1 100 ? -1.335 -9.940 -16.300 1.00 98.38 100 ARG A N 1
ATOM 758 C CA . ARG A 1 100 ? -0.259 -10.244 -15.340 1.00 98.38 100 ARG A CA 1
ATOM 759 C C . ARG A 1 100 ? 0.063 -9.068 -14.418 1.00 98.38 100 ARG A C 1
ATOM 761 O O . ARG A 1 100 ? 0.712 -9.250 -13.386 1.00 98.38 100 ARG A O 1
ATOM 768 N N . PHE A 1 101 ? -0.388 -7.868 -14.769 1.00 98.50 101 PHE A N 1
ATOM 769 C CA . PHE A 1 101 ? -0.315 -6.708 -13.899 1.00 98.50 101 PHE A CA 1
ATOM 770 C C . PHE A 1 101 ? -1.527 -6.672 -12.975 1.00 98.50 101 PHE A C 1
ATOM 772 O O . PHE A 1 101 ? -2.663 -6.596 -13.431 1.00 98.50 101 PHE A O 1
ATOM 779 N N . ILE A 1 102 ? -1.278 -6.730 -11.666 1.00 98.38 102 ILE A N 1
ATOM 780 C CA . ILE A 1 102 ? -2.321 -6.751 -10.641 1.00 98.38 102 ILE A CA 1
ATOM 781 C C . ILE A 1 102 ? -2.432 -5.347 -10.031 1.00 98.38 102 ILE A C 1
ATOM 783 O O . ILE A 1 102 ? -1.594 -4.973 -9.202 1.00 98.38 102 ILE A O 1
ATOM 787 N N . PRO A 1 103 ? -3.428 -4.542 -10.436 1.00 97.94 103 PRO A N 1
ATOM 788 C CA . PRO A 1 103 ? -3.570 -3.165 -9.980 1.00 97.94 103 PRO A CA 1
ATOM 789 C C . PRO A 1 103 ? -4.046 -3.106 -8.522 1.00 97.94 103 PRO A C 1
ATOM 791 O O . PRO A 1 103 ? -4.869 -3.915 -8.073 1.00 97.94 103 PRO A O 1
ATOM 794 N N . GLN A 1 104 ? -3.518 -2.136 -7.783 1.00 97.94 104 GLN A N 1
ATOM 795 C CA . GLN A 1 104 ? -3.964 -1.780 -6.440 1.00 97.94 104 GLN A CA 1
ATOM 796 C C . GLN A 1 104 ? -4.424 -0.326 -6.461 1.00 97.94 104 GLN A C 1
ATOM 798 O O . GLN A 1 104 ? -3.705 0.542 -6.969 1.00 97.94 104 GLN A O 1
ATOM 803 N N . CYS A 1 105 ? -5.600 -0.057 -5.905 1.00 98.06 105 CYS A N 1
ATOM 804 C CA . CYS A 1 105 ? -6.158 1.281 -5.933 1.00 98.06 105 CYS A CA 1
ATOM 805 C C . CYS A 1 105 ? -5.608 2.133 -4.796 1.00 98.06 105 CYS A C 1
ATOM 807 O O . CYS A 1 105 ? -5.318 1.651 -3.698 1.00 98.06 105 CYS A O 1
ATOM 809 N N . LEU A 1 106 ? -5.525 3.429 -5.057 1.00 98.06 106 LEU A N 1
ATOM 810 C CA . LEU A 1 106 ? -5.526 4.446 -4.023 1.00 98.06 106 LEU A CA 1
ATOM 811 C C . LEU A 1 106 ? -6.961 4.865 -3.720 1.00 98.06 106 LEU A C 1
ATOM 813 O O . LEU A 1 106 ? -7.868 4.685 -4.531 1.00 98.06 106 LEU A O 1
ATOM 817 N N . VAL A 1 107 ? -7.147 5.446 -2.546 1.00 98.19 107 VAL A N 1
ATOM 818 C CA . VAL A 1 107 ? -8.405 6.038 -2.095 1.00 98.19 107 VAL A CA 1
ATOM 819 C C . VAL A 1 107 ? -8.085 7.363 -1.402 1.00 98.19 107 VAL A C 1
ATOM 821 O O . VAL A 1 107 ? -6.985 7.491 -0.853 1.00 98.19 107 VAL A O 1
ATOM 824 N N . PRO A 1 108 ? -9.004 8.345 -1.406 1.00 97.19 108 PRO A N 1
ATOM 825 C CA . PRO A 1 108 ? -8.878 9.503 -0.531 1.00 97.19 108 PRO A CA 1
ATOM 826 C C . PRO A 1 108 ? -8.745 9.038 0.915 1.00 97.19 108 PRO A C 1
ATOM 828 O O . PRO A 1 108 ? -9.399 8.068 1.312 1.00 97.19 108 PRO A O 1
ATOM 831 N N . ILE A 1 109 ? -7.919 9.708 1.712 1.00 95.00 109 ILE A N 1
ATOM 832 C CA . ILE A 1 109 ? -7.681 9.253 3.089 1.00 95.00 109 ILE A CA 1
ATOM 833 C C . ILE A 1 109 ? -8.799 9.676 4.050 1.00 95.00 109 ILE A C 1
ATOM 835 O O . ILE A 1 109 ? -8.938 9.077 5.113 1.00 95.00 109 ILE A O 1
ATOM 839 N N . TRP A 1 110 ? -9.572 10.707 3.682 1.00 95.75 110 TRP A N 1
ATOM 840 C CA . TRP A 1 110 ? -10.687 11.260 4.457 1.00 95.75 110 TRP A CA 1
ATOM 841 C C . TRP A 1 110 ? -11.552 12.212 3.598 1.00 95.75 110 TRP A C 1
ATOM 843 O O . TRP A 1 110 ? -10.997 12.929 2.764 1.00 95.75 110 TRP A O 1
ATOM 853 N N . PRO A 1 111 ? -12.876 12.324 3.805 1.00 97.12 111 PRO A N 1
ATOM 854 C CA . PRO A 1 111 ? -13.703 11.579 4.750 1.00 97.12 111 PRO A CA 1
ATOM 855 C C . PRO A 1 111 ? -13.971 10.146 4.275 1.00 97.12 111 PRO A C 1
ATOM 857 O O . PRO A 1 111 ? -13.846 9.839 3.086 1.00 97.12 111 PRO A O 1
ATOM 860 N N . VAL A 1 112 ? -14.314 9.255 5.206 1.00 97.81 112 VAL A N 1
ATOM 861 C CA . VAL A 1 112 ? -14.402 7.805 4.952 1.00 97.81 112 VAL A CA 1
ATOM 862 C C . VAL A 1 112 ? -15.473 7.455 3.917 1.00 97.81 112 VAL A C 1
ATOM 864 O O . VAL A 1 112 ? -15.325 6.489 3.168 1.00 97.81 112 VAL A O 1
ATOM 867 N N . GLU A 1 113 ? -16.509 8.276 3.770 1.00 98.19 113 GLU A N 1
ATOM 868 C CA . GLU A 1 113 ? -17.518 8.124 2.723 1.00 98.19 113 GLU A CA 1
ATOM 869 C C . GLU A 1 113 ? -16.899 8.241 1.323 1.00 98.19 113 GLU A C 1
ATOM 871 O O . GLU A 1 113 ? -17.221 7.454 0.428 1.00 98.19 113 GLU A O 1
ATOM 876 N N . ALA A 1 114 ? -15.975 9.189 1.127 1.00 98.44 114 ALA A N 1
ATOM 877 C CA . ALA A 1 114 ? -15.253 9.350 -0.133 1.00 98.44 114 ALA A CA 1
ATOM 878 C C . ALA A 1 114 ? -14.278 8.186 -0.363 1.00 98.44 114 ALA A C 1
ATOM 880 O O . ALA A 1 114 ? -14.199 7.663 -1.478 1.00 98.44 114 ALA A O 1
ATOM 881 N N . THR A 1 115 ? -13.601 7.732 0.697 1.00 98.44 115 THR A N 1
ATOM 882 C CA . THR A 1 115 ? -12.728 6.548 0.689 1.00 98.44 115 THR A CA 1
ATOM 883 C C . THR A 1 115 ? -13.481 5.306 0.205 1.00 98.44 115 THR A C 1
ATOM 885 O O . THR A 1 115 ? -13.053 4.644 -0.740 1.00 98.44 115 THR A O 1
ATOM 888 N N . VAL A 1 116 ? -14.636 5.008 0.810 1.00 98.75 116 VAL A N 1
ATOM 889 C CA . VAL A 1 116 ? -15.469 3.840 0.483 1.00 98.75 116 VAL A CA 1
ATOM 890 C C . VAL A 1 116 ? -16.057 3.947 -0.923 1.00 98.75 116 VAL A C 1
ATOM 892 O O . VAL A 1 116 ? -16.083 2.957 -1.659 1.00 98.75 116 VAL A O 1
ATOM 895 N N . LYS A 1 117 ? -16.508 5.141 -1.326 1.00 98.81 117 LYS A N 1
ATOM 896 C CA . LYS A 1 117 ? -17.040 5.377 -2.674 1.00 98.81 117 LYS A CA 1
ATOM 897 C C . LYS A 1 117 ? -15.992 5.078 -3.744 1.00 98.81 117 LYS A C 1
ATOM 899 O O . LYS A 1 117 ? -16.291 4.363 -4.702 1.00 98.81 117 LYS A O 1
ATOM 904 N N . GLU A 1 118 ? -14.775 5.593 -3.578 1.00 98.75 118 GLU A N 1
ATOM 905 C CA . GLU A 1 118 ? -13.703 5.359 -4.545 1.00 98.75 118 GLU A CA 1
ATOM 906 C C . GLU A 1 118 ? -13.212 3.912 -4.523 1.00 98.75 118 GLU A C 1
ATOM 908 O O . GLU A 1 118 ? -13.002 3.339 -5.590 1.00 98.75 118 GLU A O 1
ATOM 913 N N . LEU A 1 119 ? -13.126 3.281 -3.346 1.00 98.81 119 LEU A N 1
ATOM 914 C CA . LEU A 1 119 ? -12.804 1.858 -3.231 1.00 98.81 119 LEU A CA 1
ATOM 915 C C . LEU A 1 119 ? -13.754 1.009 -4.084 1.00 98.81 119 LEU A C 1
ATOM 917 O O . LEU A 1 119 ? -13.313 0.222 -4.920 1.00 98.81 119 LEU A O 1
ATOM 921 N N . ARG A 1 120 ? -15.069 1.202 -3.924 1.00 98.75 120 ARG A N 1
ATOM 922 C CA . ARG A 1 120 ? -16.078 0.451 -4.687 1.00 98.75 120 ARG A CA 1
ATOM 923 C C . ARG A 1 120 ? -15.973 0.722 -6.189 1.00 98.75 120 ARG A C 1
ATOM 925 O O . ARG A 1 120 ? -16.059 -0.221 -6.975 1.00 98.75 120 ARG A O 1
ATOM 932 N N . ARG A 1 121 ? -15.733 1.977 -6.596 1.00 98.75 121 ARG A N 1
ATOM 933 C CA . ARG A 1 121 ? -15.515 2.337 -8.010 1.00 98.75 121 ARG A CA 1
ATOM 934 C C . ARG A 1 121 ? -14.293 1.621 -8.586 1.00 98.75 121 ARG A C 1
ATOM 936 O O . ARG A 1 121 ? -14.385 1.016 -9.651 1.00 98.75 121 ARG A O 1
ATOM 943 N N . ALA A 1 122 ? -13.163 1.672 -7.887 1.00 98.69 122 ALA A N 1
ATOM 944 C CA . ALA A 1 122 ? -11.912 1.093 -8.353 1.00 98.69 122 ALA A CA 1
ATOM 945 C C . ALA A 1 122 ? -11.998 -0.439 -8.452 1.00 98.69 122 ALA A C 1
ATOM 947 O O . ALA A 1 122 ? -11.567 -1.019 -9.450 1.00 98.69 122 ALA A O 1
ATOM 948 N N . LEU A 1 123 ? -12.622 -1.103 -7.475 1.00 98.62 123 LEU A N 1
ATOM 949 C CA . LEU A 1 123 ? -12.849 -2.551 -7.523 1.00 98.62 123 LEU A CA 1
ATOM 950 C C . LEU A 1 123 ? -13.747 -2.955 -8.699 1.00 98.62 123 LEU A C 1
ATOM 952 O O . LEU A 1 123 ? -13.420 -3.901 -9.412 1.00 98.62 123 LEU A O 1
ATOM 956 N N . ALA A 1 124 ? -14.814 -2.196 -8.978 1.00 98.50 124 ALA A N 1
ATOM 957 C CA . ALA A 1 124 ? -15.660 -2.426 -10.153 1.00 98.50 124 ALA A CA 1
ATOM 958 C C . ALA A 1 124 ? -14.896 -2.274 -11.484 1.00 98.50 124 ALA A C 1
ATOM 960 O O . ALA A 1 124 ? -15.257 -2.899 -12.478 1.00 98.50 124 ALA A O 1
ATOM 961 N N . ARG A 1 125 ? -13.815 -1.482 -11.502 1.00 98.12 125 ARG A N 1
ATOM 962 C CA . ARG A 1 125 ? -12.907 -1.329 -12.651 1.00 98.12 125 ARG A CA 1
ATOM 963 C C . ARG A 1 125 ? -11.814 -2.402 -12.747 1.00 98.12 125 ARG A C 1
ATOM 965 O O . ARG A 1 125 ? -11.055 -2.386 -13.712 1.00 98.12 125 ARG A O 1
ATOM 972 N N . GLY A 1 126 ? -11.718 -3.318 -11.782 1.00 98.00 126 GLY A N 1
ATOM 973 C CA . GLY A 1 126 ? -10.764 -4.432 -11.807 1.00 98.00 126 GLY A CA 1
ATOM 974 C C . GLY A 1 126 ? -9.563 -4.298 -10.867 1.00 98.00 126 GLY A C 1
ATOM 975 O O . GLY A 1 126 ? -8.659 -5.132 -10.931 1.00 98.00 126 GLY A O 1
ATOM 976 N N . HIS A 1 127 ? -9.541 -3.301 -9.973 1.00 98.56 127 HIS A N 1
ATOM 977 C CA . HIS A 1 127 ? -8.553 -3.252 -8.886 1.00 98.56 127 HIS A CA 1
ATOM 978 C C . HIS A 1 127 ? -8.701 -4.449 -7.936 1.00 98.56 127 HIS A C 1
ATOM 980 O O . HIS A 1 127 ? -9.794 -4.984 -7.767 1.00 98.56 127 HIS A O 1
ATOM 986 N N . ARG A 1 128 ? -7.592 -4.912 -7.340 1.00 98.06 128 ARG A N 1
ATOM 987 C CA . ARG A 1 128 ? -7.551 -6.165 -6.549 1.00 98.06 128 ARG A CA 1
ATOM 988 C C . ARG A 1 128 ? -7.111 -5.990 -5.096 1.00 98.06 128 ARG A C 1
ATOM 990 O O . ARG A 1 128 ? -6.960 -6.977 -4.385 1.00 98.06 128 ARG A O 1
ATOM 997 N N . GLY A 1 129 ? -6.884 -4.758 -4.671 1.00 98.06 129 GLY A N 1
ATOM 998 C CA . GLY A 1 129 ? -6.444 -4.396 -3.329 1.00 98.06 129 GLY A CA 1
ATOM 999 C C . GLY A 1 129 ? -6.407 -2.883 -3.182 1.00 98.06 129 GLY A C 1
ATOM 1000 O O . GLY A 1 129 ? -6.432 -2.173 -4.191 1.00 98.06 129 GLY A O 1
ATOM 1001 N N . VAL A 1 130 ? -6.365 -2.399 -1.945 1.00 98.25 130 VAL A N 1
ATOM 1002 C CA . VAL A 1 130 ? -6.306 -0.967 -1.640 1.00 98.25 130 VAL A CA 1
ATOM 1003 C C . VAL A 1 130 ? -5.027 -0.653 -0.895 1.00 98.25 130 VAL A C 1
ATOM 1005 O O . VAL A 1 130 ? -4.709 -1.279 0.110 1.00 98.25 130 VAL A O 1
ATOM 1008 N N . ILE A 1 131 ? -4.284 0.332 -1.380 1.00 97.25 131 ILE A N 1
ATOM 1009 C CA . ILE A 1 131 ? -3.114 0.847 -0.684 1.00 97.25 131 ILE A CA 1
ATOM 1010 C C . ILE A 1 131 ? -3.565 2.016 0.182 1.00 97.25 131 ILE A C 1
ATOM 1012 O O . ILE A 1 131 ? -4.131 2.985 -0.323 1.00 97.25 131 ILE A O 1
ATOM 1016 N N . PHE A 1 132 ? -3.293 1.925 1.481 1.00 95.31 132 PHE A N 1
ATOM 1017 C CA . PHE A 1 132 ? -3.710 2.928 2.454 1.00 95.31 132 PHE A CA 1
ATOM 1018 C C . PHE A 1 132 ? -2.521 3.372 3.317 1.00 95.31 132 PHE A C 1
ATOM 1020 O O . PHE A 1 132 ? -1.677 2.542 3.669 1.00 95.31 132 PHE A O 1
ATOM 1027 N N . PRO A 1 133 ? -2.398 4.660 3.682 1.00 92.69 133 PRO A N 1
ATOM 1028 C CA . PRO A 1 133 ? -1.389 5.089 4.642 1.00 92.69 133 PRO A CA 1
ATOM 1029 C C . PRO A 1 133 ? -1.639 4.454 6.011 1.00 92.69 133 PRO A C 1
ATOM 1031 O O . PRO A 1 133 ? -2.739 4.528 6.544 1.00 92.69 133 PRO A O 1
ATOM 1034 N N . ALA A 1 134 ? -0.605 3.876 6.623 1.00 91.44 134 ALA A N 1
ATOM 1035 C CA . ALA A 1 134 ? -0.742 3.240 7.937 1.00 91.44 134 ALA A CA 1
ATOM 1036 C C . ALA A 1 134 ? -1.016 4.234 9.084 1.00 91.44 134 ALA A C 1
ATOM 1038 O O . ALA A 1 134 ? -1.515 3.851 10.136 1.00 91.44 134 ALA A O 1
ATOM 1039 N N . VAL A 1 135 ? -0.665 5.507 8.882 1.00 92.25 135 VAL A N 1
ATOM 1040 C CA . VAL A 1 135 ? -0.865 6.610 9.835 1.00 92.25 135 VAL A CA 1
ATOM 1041 C C . VAL A 1 135 ? -1.404 7.841 9.088 1.00 92.25 135 VAL A C 1
ATOM 1043 O O . VAL A 1 135 ? -0.660 8.790 8.830 1.00 92.25 135 VAL A O 1
ATOM 1046 N N . PRO A 1 136 ? -2.683 7.834 8.669 1.00 93.56 136 PRO A N 1
ATOM 1047 C CA . PRO A 1 136 ? -3.279 8.926 7.893 1.00 93.56 136 PRO A CA 1
ATOM 1048 C C . PRO A 1 136 ? -3.303 10.249 8.675 1.00 93.56 136 PRO A C 1
ATOM 1050 O O . PRO A 1 136 ? -3.082 11.306 8.087 1.00 93.56 136 PRO A O 1
ATOM 1053 N N . MET A 1 137 ? -3.432 10.186 10.006 1.00 94.25 137 MET A N 1
ATOM 1054 C CA . MET A 1 137 ? -3.350 11.333 10.925 1.00 94.25 137 MET A CA 1
ATOM 1055 C C . MET A 1 137 ? -1.987 12.050 10.911 1.00 94.25 137 MET A C 1
ATOM 1057 O O . MET A 1 137 ? -1.872 13.171 11.392 1.00 94.25 137 MET A O 1
ATOM 1061 N N . HIS A 1 138 ? -0.939 11.438 10.343 1.00 92.50 138 HIS A N 1
ATOM 1062 C CA . HIS A 1 138 ? 0.362 12.087 10.131 1.00 92.50 138 HIS A CA 1
ATOM 1063 C C . HIS A 1 138 ? 0.448 12.849 8.797 1.00 92.50 138 HIS A C 1
ATOM 1065 O O . HIS A 1 138 ? 1.448 13.526 8.537 1.00 92.50 138 HIS A O 1
ATOM 1071 N N . LEU A 1 139 ? -0.548 12.706 7.917 1.00 92.25 139 LEU A N 1
ATOM 1072 C CA . LEU A 1 139 ? -0.596 13.384 6.619 1.00 92.25 139 LEU A CA 1
ATOM 1073 C C . LEU A 1 139 ? -1.423 14.670 6.669 1.00 92.25 139 LEU A C 1
ATOM 1075 O O . LEU A 1 139 ? -1.035 15.638 6.016 1.00 92.25 139 LEU A O 1
ATOM 1079 N N . ARG A 1 140 ? -2.511 14.687 7.446 1.00 92.44 140 ARG A N 1
ATOM 1080 C CA . ARG A 1 140 ? -3.330 15.870 7.757 1.00 92.44 140 ARG A CA 1
ATOM 1081 C C . ARG A 1 140 ? -4.196 15.616 8.995 1.00 92.44 140 ARG A C 1
ATOM 1083 O O . ARG A 1 140 ? -4.220 14.503 9.512 1.00 92.44 140 ARG A O 1
ATOM 1090 N N . GLU A 1 141 ? -4.892 16.651 9.457 1.00 94.31 141 GLU A N 1
ATOM 1091 C CA . GLU A 1 141 ? -5.783 16.591 10.620 1.00 94.31 141 GLU A CA 1
ATOM 1092 C C . GLU A 1 141 ? -7.029 15.744 10.312 1.00 94.31 141 GLU A C 1
ATOM 1094 O O . GLU A 1 141 ? -7.975 16.198 9.671 1.00 94.31 141 GLU A O 1
ATOM 1099 N N . VAL A 1 142 ? -6.986 14.478 10.727 1.00 95.56 142 VAL A N 1
ATOM 1100 C CA . VAL A 1 142 ? -8.069 13.488 10.622 1.00 95.56 142 VAL A CA 1
ATOM 1101 C C . VAL A 1 142 ? -8.104 12.653 11.903 1.00 95.56 142 VAL A C 1
ATOM 1103 O O . VAL A 1 142 ? -7.086 12.599 12.605 1.00 95.56 142 VAL A O 1
ATOM 1106 N N . PRO A 1 143 ? -9.223 11.971 12.215 1.00 96.44 143 PRO A N 1
ATOM 1107 C CA . PRO A 1 143 ? -9.276 11.052 13.344 1.00 96.44 143 PRO A CA 1
ATOM 1108 C C . PRO A 1 143 ? -8.168 9.998 13.286 1.00 96.44 143 PRO A C 1
ATOM 1110 O O . PRO A 1 143 ? -7.628 9.673 12.218 1.00 96.44 143 PRO A O 1
ATOM 1113 N N . HIS A 1 144 ? -7.831 9.436 14.445 1.00 95.31 144 HIS A N 1
ATOM 1114 C CA . HIS A 1 144 ? -6.898 8.322 14.484 1.00 95.31 144 HIS A CA 1
ATOM 1115 C C . HIS A 1 144 ? -7.505 7.123 13.737 1.00 95.31 144 HIS A C 1
ATOM 1117 O O . HIS A 1 144 ? -8.700 6.863 13.812 1.00 95.31 144 HIS A O 1
ATOM 1123 N N . ILE A 1 145 ? -6.675 6.338 13.049 1.00 95.06 145 ILE A N 1
ATOM 1124 C CA . ILE A 1 145 ? -7.110 5.192 12.228 1.00 95.06 145 ILE A CA 1
ATOM 1125 C C . ILE A 1 145 ? -7.829 4.078 13.023 1.00 95.06 145 ILE A C 1
ATOM 1127 O O . ILE A 1 145 ? -8.446 3.181 12.451 1.00 95.06 145 ILE A O 1
ATOM 1131 N N . ASN A 1 146 ? -7.743 4.143 14.353 1.00 95.62 146 ASN A N 1
ATOM 1132 C CA . ASN A 1 146 ? -8.352 3.183 15.274 1.00 95.62 146 ASN A CA 1
ATOM 1133 C C . ASN A 1 146 ? -9.782 3.567 15.655 1.00 95.62 146 ASN A C 1
ATOM 1135 O O . ASN A 1 146 ? -10.497 2.721 16.200 1.00 95.62 146 ASN A O 1
ATOM 1139 N N . GLU A 1 147 ? -10.161 4.821 15.407 1.00 96.12 147 GLU A N 1
ATOM 1140 C CA . GLU A 1 147 ? -11.445 5.362 15.823 1.00 96.12 147 GLU A CA 1
ATOM 1141 C C . GLU A 1 147 ? -12.594 4.789 14.975 1.00 96.12 147 GLU A C 1
ATOM 1143 O O . GLU A 1 147 ? -12.376 4.415 13.811 1.00 96.12 147 GLU A O 1
ATOM 1148 N N . PRO A 1 148 ? -13.818 4.711 15.534 1.00 96.25 148 PRO A N 1
ATOM 1149 C CA . PRO A 1 148 ? -14.985 4.141 14.857 1.00 96.25 148 PRO A CA 1
ATOM 1150 C C . PRO A 1 148 ? -15.324 4.795 13.513 1.00 96.25 148 PRO A C 1
ATOM 1152 O O . PRO A 1 148 ? -15.960 4.175 12.668 1.00 96.25 148 PRO A O 1
ATOM 1155 N N . GLU A 1 149 ? -14.884 6.024 13.269 1.00 97.31 149 GLU A N 1
ATOM 1156 C CA . GLU A 1 149 ? -15.060 6.735 12.007 1.00 97.31 149 GLU A CA 1
ATOM 1157 C C . GLU A 1 149 ? -14.459 5.970 10.818 1.00 97.31 149 GLU A C 1
ATOM 1159 O O . GLU A 1 149 ? -14.975 6.084 9.709 1.00 97.31 149 GLU A O 1
ATOM 1164 N N . TYR A 1 150 ? -13.417 5.155 11.034 1.00 97.94 150 TYR A N 1
ATOM 1165 C CA . TYR A 1 150 ? -12.834 4.289 10.001 1.00 97.94 150 TYR A CA 1
ATOM 1166 C C . TYR A 1 150 ? -13.489 2.905 9.903 1.00 97.94 150 TYR A C 1
ATOM 1168 O O . TYR A 1 150 ? -13.220 2.178 8.943 1.00 97.94 150 TYR A O 1
ATOM 1176 N N . ASP A 1 151 ? -14.379 2.526 10.824 1.00 97.94 151 ASP A N 1
ATOM 1177 C CA . ASP A 1 151 ? -15.067 1.229 10.786 1.00 97.94 151 ASP A CA 1
ATOM 1178 C C . ASP A 1 151 ? -15.819 0.975 9.466 1.00 97.94 151 ASP A C 1
ATOM 1180 O O . ASP A 1 151 ? -15.725 -0.147 8.966 1.00 97.94 151 ASP A O 1
ATOM 1184 N N . PRO A 1 152 ? -16.480 1.956 8.811 1.00 98.44 152 PRO A N 1
ATOM 1185 C CA . PRO A 1 152 ? -17.091 1.733 7.499 1.00 98.44 152 PRO A CA 1
ATOM 1186 C C . PRO A 1 152 ? -16.086 1.346 6.402 1.00 98.44 152 PRO A C 1
ATOM 1188 O O . PRO A 1 152 ? -16.421 0.558 5.511 1.00 98.44 152 PRO A O 1
ATOM 1191 N N . PHE A 1 153 ? -14.852 1.859 6.464 1.00 98.44 153 PHE A N 1
ATOM 1192 C CA . PHE A 1 153 ? -13.781 1.466 5.546 1.00 98.44 153 PHE A CA 1
ATOM 1193 C C . PHE A 1 153 ? -13.348 0.021 5.803 1.00 98.44 153 PHE A C 1
ATOM 1195 O O . PHE A 1 153 ? -13.336 -0.784 4.872 1.00 98.44 153 PHE A O 1
ATOM 1202 N N . TRP A 1 154 ? -13.077 -0.340 7.060 1.00 98.38 154 TRP A N 1
ATOM 1203 C CA . TRP A 1 154 ? -12.700 -1.708 7.434 1.00 98.38 154 TRP A CA 1
ATOM 1204 C C . TRP A 1 154 ? -13.796 -2.726 7.116 1.00 98.38 154 TRP A C 1
ATOM 1206 O O . TRP A 1 154 ? -13.515 -3.769 6.523 1.00 98.38 154 TRP A O 1
ATOM 1216 N N . ALA A 1 155 ? -15.047 -2.394 7.440 1.00 98.50 155 ALA A N 1
ATOM 1217 C CA . ALA A 1 155 ? -16.220 -3.202 7.139 1.00 98.50 155 ALA A CA 1
ATOM 1218 C C . ALA A 1 155 ? -16.356 -3.439 5.634 1.00 98.50 155 ALA A C 1
ATOM 1220 O O . ALA A 1 155 ? -16.538 -4.577 5.211 1.00 98.50 155 ALA A O 1
ATOM 1221 N N . THR A 1 156 ? -16.203 -2.385 4.824 1.00 98.62 156 THR A N 1
ATOM 1222 C CA . THR A 1 156 ? -16.254 -2.498 3.360 1.00 98.62 156 THR A CA 1
ATOM 1223 C C . THR A 1 156 ? -15.115 -3.367 2.833 1.00 98.62 156 THR A C 1
ATOM 1225 O O . THR A 1 156 ? -15.340 -4.217 1.974 1.00 98.62 156 THR A O 1
ATOM 1228 N N . CYS A 1 157 ? -13.893 -3.189 3.345 1.00 98.62 157 CYS A N 1
ATOM 1229 C CA . CYS A 1 157 ? -12.755 -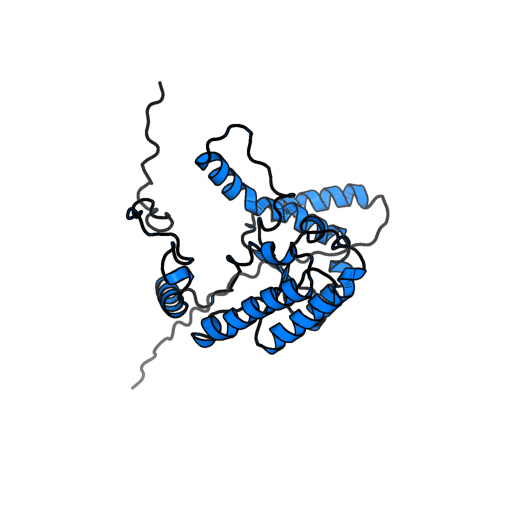3.997 2.920 1.00 98.62 157 CYS A CA 1
ATOM 1230 C C . CYS A 1 157 ? -12.958 -5.485 3.236 1.00 98.62 157 CYS A C 1
ATOM 1232 O O . CYS A 1 157 ? -12.659 -6.345 2.409 1.00 98.62 157 CYS A O 1
ATOM 1234 N N . GLN A 1 158 ? -13.517 -5.785 4.410 1.00 98.50 158 GLN A N 1
ATOM 1235 C CA . GLN A 1 158 ? -13.864 -7.143 4.807 1.00 98.50 158 GLN A CA 1
ATOM 1236 C C . GLN A 1 158 ? -14.997 -7.729 3.950 1.00 98.50 158 GLN A C 1
ATOM 1238 O O . GLN A 1 158 ? -14.857 -8.841 3.450 1.00 98.50 158 GLN A O 1
ATOM 1243 N N . GLU A 1 159 ? -16.098 -6.992 3.768 1.00 98.31 159 GLU A N 1
ATOM 1244 C CA . GLU A 1 159 ? -17.268 -7.404 2.973 1.00 98.31 159 GLU A CA 1
ATOM 1245 C C . GLU A 1 159 ? -16.875 -7.763 1.535 1.00 98.31 159 GLU A C 1
ATOM 1247 O O . GLU A 1 159 ? -17.333 -8.762 0.989 1.00 98.31 159 GLU A O 1
ATOM 1252 N N . LEU A 1 160 ? -15.999 -6.955 0.935 1.00 98.06 160 LEU A N 1
ATOM 1253 C CA . LEU A 1 160 ? -15.530 -7.131 -0.440 1.00 98.06 160 LEU A CA 1
ATOM 1254 C C . LEU A 1 160 ? -14.301 -8.047 -0.546 1.00 98.06 160 LEU A C 1
ATOM 1256 O O . LEU A 1 160 ? -13.742 -8.193 -1.632 1.00 98.06 160 LEU A O 1
ATOM 1260 N N . GLU A 1 161 ? -13.861 -8.627 0.575 1.00 97.94 161 GLU A N 1
ATOM 1261 C CA . GLU A 1 161 ? -12.670 -9.474 0.699 1.00 97.94 161 GLU A CA 1
ATOM 1262 C C . GLU A 1 161 ? -11.388 -8.870 0.096 1.00 97.94 161 GLU A C 1
ATOM 1264 O O . GLU A 1 161 ? -10.483 -9.596 -0.343 1.00 97.94 161 GLU A O 1
ATOM 1269 N N . VAL A 1 162 ? -11.295 -7.540 0.085 1.00 98.00 162 VAL A N 1
ATOM 1270 C CA . VAL A 1 162 ? -10.192 -6.793 -0.517 1.00 98.00 162 VAL A CA 1
ATOM 1271 C C . VAL A 1 162 ? -9.069 -6.591 0.510 1.00 98.00 162 VAL A C 1
ATOM 1273 O O . VAL A 1 162 ? -9.324 -6.136 1.628 1.00 98.00 162 VAL A O 1
ATOM 1276 N N . PRO A 1 163 ? -7.809 -6.923 0.172 1.00 98.06 163 PRO A N 1
ATOM 1277 C CA . PRO A 1 163 ? -6.691 -6.696 1.074 1.00 98.06 163 PRO A CA 1
ATOM 1278 C C . PRO A 1 163 ? -6.368 -5.204 1.207 1.00 98.06 163 PRO A C 1
ATOM 1280 O O . PRO A 1 163 ? -6.323 -4.476 0.211 1.00 98.06 163 PRO A O 1
ATOM 1283 N N . VAL A 1 164 ? -6.082 -4.780 2.440 1.00 97.88 164 VAL A N 1
ATOM 1284 C CA . VAL A 1 164 ? -5.533 -3.454 2.742 1.00 97.88 164 VAL A CA 1
ATOM 1285 C C . VAL A 1 164 ? -4.013 -3.550 2.829 1.00 97.88 164 VAL A C 1
ATOM 1287 O O . VAL A 1 164 ? -3.459 -4.272 3.659 1.00 97.88 164 VAL A O 1
ATOM 1290 N N . CYS A 1 165 ? -3.336 -2.825 1.949 1.00 96.50 165 CYS A N 1
ATOM 1291 C CA . CYS A 1 165 ? -1.899 -2.882 1.739 1.00 96.50 165 CYS A CA 1
ATOM 1292 C C . CYS A 1 165 ? -1.209 -1.667 2.373 1.00 96.50 165 CYS A C 1
ATOM 1294 O O . CYS A 1 165 ? -1.408 -0.528 1.945 1.00 96.50 165 CYS A O 1
ATOM 1296 N N . PHE A 1 166 ? -0.331 -1.916 3.343 1.00 93.88 166 PHE A N 1
ATOM 1297 C CA . PHE A 1 166 ? 0.556 -0.921 3.940 1.00 93.88 166 PHE A CA 1
ATOM 1298 C C . PHE A 1 166 ? 1.963 -1.056 3.354 1.00 93.88 166 PHE A C 1
ATOM 1300 O O . PHE A 1 166 ? 2.506 -2.156 3.275 1.00 93.88 166 PHE A O 1
ATOM 1307 N N . HIS A 1 167 ? 2.569 0.060 2.949 1.00 91.62 167 HIS A N 1
ATOM 1308 C CA . HIS A 1 167 ? 3.916 0.077 2.371 1.00 91.62 167 HIS A CA 1
ATOM 1309 C C . HIS A 1 167 ? 4.942 0.609 3.374 1.00 91.62 167 HIS A C 1
ATOM 1311 O O . HIS A 1 167 ? 4.752 1.688 3.950 1.00 91.62 167 HIS A O 1
ATOM 1317 N N . ALA A 1 168 ? 6.062 -0.095 3.540 1.00 87.94 168 ALA A N 1
ATOM 1318 C CA . ALA A 1 168 ? 7.143 0.358 4.404 1.00 87.94 168 ALA A CA 1
ATOM 1319 C C . ALA A 1 168 ? 7.669 1.737 3.962 1.00 87.94 168 ALA A C 1
ATOM 1321 O O . ALA A 1 168 ? 7.848 2.036 2.779 1.00 87.94 168 ALA A O 1
ATOM 1322 N N . GLY A 1 169 ? 7.883 2.627 4.930 1.00 80.62 169 GLY A N 1
ATOM 1323 C CA . GLY A 1 169 ? 8.356 3.992 4.682 1.00 80.62 169 GLY A CA 1
ATOM 1324 C C . GLY A 1 169 ? 7.385 4.958 4.005 1.00 80.62 169 GLY A C 1
ATOM 1325 O O . GLY A 1 169 ? 7.781 6.074 3.652 1.00 80.62 169 GLY A O 1
ATOM 1326 N N . ALA A 1 170 ? 6.108 4.595 3.883 1.00 82.56 170 ALA A N 1
ATOM 1327 C CA . ALA A 1 170 ? 5.055 5.569 3.600 1.00 82.56 170 ALA A CA 1
ATOM 1328 C C . ALA A 1 170 ? 4.833 6.566 4.756 1.00 82.56 170 ALA A C 1
ATOM 1330 O O . ALA A 1 170 ? 4.330 7.669 4.539 1.00 82.56 170 ALA A O 1
ATOM 1331 N N . SER A 1 171 ? 5.290 6.205 5.956 1.00 81.56 171 SER A N 1
ATOM 1332 C CA . SER A 1 171 ? 5.018 6.894 7.216 1.00 81.56 171 SER A CA 1
ATOM 1333 C C . SER A 1 171 ? 6.312 7.417 7.860 1.00 81.56 171 SER A C 1
ATOM 1335 O O . SER A 1 171 ? 6.841 6.785 8.771 1.00 81.56 171 SER A O 1
ATOM 1337 N N . PRO A 1 172 ? 6.869 8.556 7.404 1.00 77.56 172 PRO A N 1
ATOM 1338 C CA . PRO A 1 172 ? 8.208 9.002 7.810 1.00 77.56 172 PRO A CA 1
ATOM 1339 C C . PRO A 1 172 ? 8.333 9.317 9.307 1.00 77.56 172 PRO A C 1
ATOM 1341 O O . PRO A 1 172 ? 9.416 9.196 9.862 1.00 77.56 172 PRO A O 1
ATOM 1344 N N . GLN A 1 173 ? 7.236 9.692 9.969 1.00 83.56 173 GLN A N 1
ATOM 1345 C CA . GLN A 1 173 ? 7.240 10.040 11.396 1.00 83.56 173 GLN A CA 1
ATOM 1346 C C . GLN A 1 173 ? 7.430 8.828 12.323 1.00 83.56 173 GLN A C 1
ATOM 1348 O O . GLN A 1 173 ? 7.832 9.005 13.465 1.00 83.56 173 GLN A O 1
ATOM 1353 N N . ILE A 1 174 ? 7.172 7.612 11.832 1.00 85.69 174 ILE A N 1
ATOM 1354 C CA . ILE A 1 174 ? 7.414 6.354 12.561 1.00 85.69 174 ILE A CA 1
ATOM 1355 C C . ILE A 1 174 ? 8.668 5.629 12.043 1.00 85.69 174 ILE A C 1
ATOM 1357 O O . ILE A 1 174 ? 8.853 4.435 12.266 1.00 85.69 174 ILE A O 1
ATOM 1361 N N . GLN A 1 175 ? 9.519 6.333 11.287 1.00 83.69 175 GLN A N 1
ATOM 1362 C CA . GLN A 1 175 ? 10.831 5.838 10.883 1.00 83.69 175 GLN A CA 1
ATOM 1363 C C . GLN A 1 175 ? 11.908 6.350 11.833 1.00 83.69 175 GLN A C 1
ATOM 1365 O O . GLN A 1 175 ? 11.805 7.449 12.378 1.00 83.69 175 GLN A O 1
ATOM 1370 N N . PHE A 1 176 ? 12.990 5.584 11.969 1.00 82.69 176 PHE A N 1
ATOM 1371 C CA . PHE A 1 176 ? 14.171 6.074 12.664 1.00 82.69 176 PHE A CA 1
ATOM 1372 C C . PHE A 1 176 ? 14.780 7.255 11.900 1.00 82.69 176 PHE A C 1
ATOM 1374 O O . PHE A 1 176 ? 15.115 7.105 10.718 1.00 82.69 176 PHE A O 1
ATOM 1381 N N . PRO A 1 177 ? 14.953 8.421 12.546 1.00 81.56 177 PRO A N 1
ATOM 1382 C CA . PRO A 1 177 ? 15.680 9.514 11.931 1.00 81.56 177 PRO A CA 1
ATOM 1383 C C . PRO A 1 177 ? 17.143 9.108 11.738 1.00 81.56 177 PRO A C 1
ATOM 1385 O O . PRO A 1 177 ? 17.730 8.408 12.566 1.00 81.56 177 PRO A O 1
ATOM 1388 N N . ALA A 1 178 ? 17.748 9.568 10.645 1.00 83.12 178 ALA A N 1
ATOM 1389 C CA . ALA A 1 178 ? 19.186 9.435 10.464 1.00 83.12 178 ALA A CA 1
ATOM 1390 C C . ALA A 1 178 ? 19.928 10.208 11.570 1.00 83.12 178 ALA A C 1
ATOM 1392 O O . ALA A 1 178 ? 19.450 11.246 12.040 1.00 83.12 178 ALA A O 1
ATOM 1393 N N . TYR A 1 179 ? 21.109 9.725 11.967 1.00 86.00 179 TYR A N 1
ATOM 1394 C CA . TYR A 1 179 ? 21.984 10.498 12.846 1.00 86.00 179 TYR A CA 1
ATOM 1395 C C . TYR A 1 179 ? 22.329 11.847 12.202 1.00 86.00 179 TYR A C 1
ATOM 1397 O O . TYR A 1 179 ? 22.396 11.972 10.974 1.00 86.00 179 TYR A O 1
ATOM 1405 N N . LYS A 1 180 ? 22.543 12.862 13.043 1.00 89.56 180 LYS A N 1
ATOM 1406 C CA . LYS A 1 180 ? 22.984 14.181 12.582 1.00 89.56 180 LYS A CA 1
ATOM 1407 C C . LYS A 1 180 ? 24.349 14.070 11.897 1.00 89.56 180 LYS A C 1
ATOM 1409 O O . LYS A 1 180 ? 25.137 13.184 12.217 1.00 89.56 180 LYS A O 1
ATOM 1414 N N . ASP A 1 181 ? 24.592 14.974 10.953 1.00 92.25 181 ASP A N 1
ATOM 1415 C CA . ASP A 1 181 ? 25.890 15.180 10.295 1.00 92.25 181 ASP A CA 1
ATOM 1416 C C . ASP A 1 181 ? 26.433 13.980 9.493 1.00 92.25 181 ASP A C 1
ATOM 1418 O O . ASP A 1 181 ? 27.607 13.937 9.125 1.00 92.25 181 ASP A O 1
ATOM 1422 N N . LEU A 1 182 ? 25.574 13.011 9.158 1.00 91.50 182 LEU A N 1
ATOM 1423 C CA . LEU A 1 182 ? 25.926 11.940 8.230 1.00 91.50 182 LEU A CA 1
ATOM 1424 C C . LEU A 1 182 ? 26.043 12.461 6.797 1.00 91.50 182 LEU A C 1
ATOM 1426 O O . LEU A 1 182 ? 25.279 13.322 6.356 1.00 91.50 182 LEU A O 1
ATOM 1430 N N . SER A 1 183 ? 26.948 11.855 6.024 1.00 94.12 183 SER A N 1
ATOM 1431 C CA . SER A 1 183 ? 26.977 12.086 4.581 1.00 94.12 183 SER A CA 1
ATOM 1432 C C . SER A 1 183 ? 25.649 11.643 3.943 1.00 94.12 183 SER A C 1
ATOM 1434 O O . SER A 1 183 ? 25.042 10.667 4.403 1.00 94.12 183 SER A O 1
ATOM 1436 N N . PRO A 1 184 ? 25.198 12.289 2.850 1.00 91.38 184 PRO A N 1
ATOM 1437 C CA . PRO A 1 184 ? 23.933 11.934 2.205 1.00 91.38 184 PRO A CA 1
ATOM 1438 C C . PRO A 1 184 ? 23.836 10.454 1.808 1.00 91.38 184 PRO A C 1
ATOM 1440 O O . PRO A 1 184 ? 22.785 9.836 1.966 1.00 91.38 184 PRO A O 1
ATOM 1443 N N . GLY A 1 185 ? 24.941 9.863 1.339 1.00 92.25 185 GLY A N 1
ATOM 1444 C CA . GLY A 1 185 ? 24.990 8.447 0.967 1.00 92.25 185 GLY A CA 1
ATOM 1445 C C . GLY A 1 185 ? 24.813 7.509 2.163 1.00 92.25 185 GLY A C 1
ATOM 1446 O O . GLY A 1 185 ? 24.044 6.553 2.083 1.00 92.25 185 GLY A O 1
ATOM 1447 N N . LEU A 1 186 ? 25.468 7.805 3.290 1.00 91.69 186 LEU A N 1
ATOM 1448 C CA . LEU A 1 186 ? 25.340 7.002 4.507 1.00 91.69 186 LEU A CA 1
ATOM 1449 C C . LEU A 1 186 ? 23.948 7.151 5.135 1.00 91.69 186 LEU A C 1
ATOM 1451 O O . LEU A 1 186 ? 23.346 6.154 5.530 1.00 91.69 186 LEU A O 1
ATOM 1455 N N . ALA A 1 187 ? 23.396 8.367 5.159 1.00 89.88 187 ALA A N 1
ATOM 1456 C CA . ALA A 1 187 ? 22.029 8.608 5.615 1.00 89.88 187 ALA A CA 1
ATOM 1457 C C . ALA A 1 187 ? 21.001 7.825 4.775 1.00 89.88 187 ALA A C 1
ATOM 1459 O O . ALA A 1 187 ? 20.099 7.194 5.330 1.00 89.88 187 ALA A O 1
ATOM 1460 N N . ALA A 1 188 ? 21.166 7.804 3.447 1.00 88.00 188 ALA A N 1
ATOM 1461 C CA . ALA A 1 188 ? 20.307 7.036 2.550 1.00 88.00 188 ALA A CA 1
ATOM 1462 C C . ALA A 1 188 ? 20.423 5.520 2.786 1.00 88.00 188 ALA A C 1
ATOM 1464 O O . ALA A 1 188 ? 19.400 4.839 2.854 1.00 88.00 188 ALA A O 1
ATOM 1465 N N . ALA A 1 189 ? 21.640 4.997 2.965 1.00 89.75 189 ALA A N 1
ATOM 1466 C CA . ALA A 1 189 ? 21.866 3.579 3.246 1.00 89.75 189 ALA A CA 1
ATOM 1467 C C . ALA A 1 189 ? 21.225 3.142 4.575 1.00 89.75 189 ALA A C 1
ATOM 1469 O O . ALA A 1 189 ? 20.534 2.124 4.623 1.00 89.75 189 ALA A O 1
ATOM 1470 N N . LEU A 1 190 ? 21.384 3.936 5.640 1.00 88.69 190 LEU A N 1
ATOM 1471 C CA . LEU A 1 190 ? 20.751 3.661 6.932 1.00 88.69 190 LEU A CA 1
ATOM 1472 C C . LEU A 1 190 ? 19.224 3.752 6.854 1.00 88.69 190 LEU A C 1
ATOM 1474 O O . LEU A 1 190 ? 18.537 2.893 7.401 1.00 88.69 190 LEU A O 1
ATOM 1478 N N . SER A 1 191 ? 18.685 4.748 6.145 1.00 85.69 191 SER A N 1
ATOM 1479 C CA . SER A 1 191 ? 17.240 4.865 5.921 1.00 85.69 191 SER A CA 1
ATOM 1480 C C . SER A 1 191 ? 16.684 3.667 5.145 1.00 85.69 191 SER A C 1
ATOM 1482 O O . SER A 1 191 ? 15.617 3.161 5.483 1.00 85.69 191 SER A O 1
ATOM 1484 N N . ALA A 1 192 ? 17.403 3.174 4.131 1.00 85.06 192 ALA A N 1
ATOM 1485 C CA . ALA A 1 192 ? 17.007 1.981 3.387 1.00 85.06 192 ALA A CA 1
ATOM 1486 C C . ALA A 1 192 ? 17.000 0.728 4.277 1.00 85.06 192 ALA A C 1
ATOM 1488 O O . ALA A 1 192 ? 16.048 -0.048 4.224 1.00 85.06 192 ALA A O 1
ATOM 1489 N N . LEU A 1 193 ? 18.012 0.567 5.136 1.00 87.31 193 LEU A N 1
ATOM 1490 C CA . LEU A 1 193 ? 18.121 -0.569 6.053 1.00 87.31 193 LEU A CA 1
ATOM 1491 C C . LEU A 1 193 ? 17.018 -0.578 7.123 1.00 87.31 193 LEU A C 1
ATOM 1493 O O . LEU A 1 193 ? 16.504 -1.639 7.471 1.00 87.31 193 LEU A O 1
ATOM 1497 N N . THR A 1 194 ? 16.648 0.590 7.653 1.00 86.25 194 THR A N 1
ATOM 1498 C CA . THR A 1 194 ? 15.689 0.701 8.767 1.00 86.25 194 THR A CA 1
ATOM 1499 C C . THR A 1 194 ? 14.242 0.899 8.322 1.00 86.25 194 THR A C 1
ATOM 1501 O O . THR A 1 194 ? 13.328 0.709 9.122 1.00 86.25 194 THR A O 1
ATOM 1504 N N . ARG A 1 195 ? 13.993 1.234 7.050 1.00 87.00 195 ARG A N 1
ATOM 1505 C CA . ARG A 1 195 ? 12.646 1.447 6.491 1.00 87.00 195 ARG A CA 1
ATOM 1506 C C . ARG A 1 195 ? 11.647 0.326 6.820 1.00 87.00 195 ARG A C 1
ATOM 1508 O O . ARG A 1 195 ? 10.547 0.674 7.267 1.00 87.00 195 ARG A O 1
ATOM 1515 N N . PRO A 1 196 ? 11.993 -0.969 6.674 1.00 85.94 196 PRO A N 1
ATOM 1516 C CA . PRO A 1 196 ? 11.112 -2.079 7.038 1.00 85.94 196 PRO A CA 1
ATOM 1517 C C . PRO A 1 196 ? 10.605 -2.033 8.488 1.00 85.94 196 PRO A C 1
ATOM 1519 O O . PRO A 1 196 ? 9.470 -2.431 8.750 1.00 85.94 196 PRO A O 1
ATOM 1522 N N . VAL A 1 197 ? 11.398 -1.477 9.415 1.00 81.06 197 VAL A N 1
ATOM 1523 C CA . VAL A 1 197 ? 11.084 -1.431 10.853 1.00 81.06 197 VAL A CA 1
ATOM 1524 C C . VAL A 1 197 ? 9.856 -0.577 11.163 1.00 81.06 197 VAL A C 1
ATOM 1526 O O . VAL A 1 197 ? 9.178 -0.845 12.144 1.00 81.06 197 VAL A O 1
ATOM 1529 N N . SER A 1 198 ? 9.477 0.374 10.300 1.00 84.81 198 SER A N 1
ATOM 1530 C CA . SER A 1 198 ? 8.206 1.106 10.469 1.00 84.81 198 SER A CA 1
ATOM 1531 C C . SER A 1 198 ? 6.982 0.179 10.570 1.00 84.81 198 SER A C 1
ATOM 1533 O O . SER A 1 198 ? 5.989 0.540 11.193 1.00 84.81 198 SER A O 1
ATOM 1535 N N . SER A 1 199 ? 7.068 -1.035 10.017 1.00 87.81 199 SER A N 1
ATOM 1536 C CA . SER A 1 199 ? 5.999 -2.040 10.062 1.00 87.81 199 SER A CA 1
ATOM 1537 C C . SER A 1 199 ? 5.758 -2.601 11.464 1.00 87.81 199 SER A C 1
ATOM 1539 O O . SER A 1 199 ? 4.622 -2.947 11.755 1.00 87.81 199 SER A O 1
ATOM 1541 N N . VAL A 1 200 ? 6.781 -2.628 12.329 1.00 88.06 200 VAL A N 1
ATOM 1542 C CA . VAL A 1 200 ? 6.700 -3.050 13.746 1.00 88.06 200 VAL A CA 1
ATOM 1543 C C . VAL A 1 200 ? 5.601 -2.255 14.447 1.00 88.06 200 VAL A C 1
ATOM 1545 O O . VAL A 1 200 ? 4.577 -2.788 14.861 1.00 88.06 200 VAL A O 1
ATOM 1548 N N . GLN A 1 201 ? 5.713 -0.926 14.415 1.00 89.00 201 GLN A N 1
ATOM 1549 C CA . GLN A 1 201 ? 4.726 -0.051 15.043 1.00 89.00 201 GLN A CA 1
ATOM 1550 C C . GLN A 1 201 ? 3.320 -0.192 14.435 1.00 89.00 201 GLN A C 1
ATOM 1552 O O . GLN A 1 201 ? 2.327 -0.108 15.159 1.00 89.00 201 GLN A O 1
ATOM 1557 N N . VAL A 1 202 ? 3.210 -0.411 13.120 1.00 91.19 202 VAL A N 1
ATOM 1558 C CA . VAL A 1 202 ? 1.903 -0.589 12.466 1.00 91.19 202 VAL A CA 1
ATOM 1559 C C . VAL A 1 202 ? 1.263 -1.913 12.883 1.00 91.19 202 VAL A C 1
ATOM 1561 O O . VAL A 1 202 ? 0.084 -1.933 13.225 1.00 91.19 202 VAL A O 1
ATOM 1564 N N . VAL A 1 203 ? 2.022 -3.008 12.902 1.00 90.25 203 VAL A N 1
ATOM 1565 C CA . VAL A 1 203 ? 1.540 -4.323 13.344 1.00 90.25 203 VAL A CA 1
ATOM 1566 C C . VAL A 1 203 ? 1.117 -4.268 14.805 1.00 90.25 203 VAL A C 1
ATOM 1568 O O . VAL A 1 203 ? -0.009 -4.655 15.106 1.00 90.25 203 VAL A O 1
ATOM 1571 N N . ALA A 1 204 ? 1.945 -3.699 15.684 1.00 89.69 204 ALA A N 1
ATOM 1572 C CA . ALA A 1 204 ? 1.599 -3.486 17.085 1.00 89.69 204 ALA A CA 1
ATOM 1573 C C . ALA A 1 204 ? 0.281 -2.706 17.238 1.00 89.69 204 ALA A C 1
ATOM 1575 O O . ALA A 1 204 ? -0.585 -3.088 18.026 1.00 89.69 204 ALA A O 1
ATOM 1576 N N . ASN A 1 205 ? 0.058 -1.665 16.427 1.00 91.62 205 ASN A N 1
ATOM 1577 C CA . ASN A 1 205 ? -1.219 -0.956 16.421 1.00 91.62 205 ASN A CA 1
ATOM 1578 C C . ASN A 1 205 ? -2.397 -1.877 16.049 1.00 91.62 205 ASN A C 1
ATOM 1580 O O . ASN A 1 205 ? -3.421 -1.862 16.727 1.00 91.62 205 ASN A O 1
ATOM 1584 N N . PHE A 1 206 ? -2.277 -2.718 15.019 1.00 91.31 206 PHE A N 1
ATOM 1585 C CA . PHE A 1 206 ? -3.346 -3.657 14.643 1.00 91.31 206 PHE A CA 1
ATOM 1586 C C . PHE A 1 206 ? -3.571 -4.780 15.666 1.00 91.31 206 PHE A C 1
ATOM 1588 O O . PHE A 1 206 ? -4.704 -5.240 15.801 1.00 91.31 206 PHE A O 1
ATOM 1595 N N . LEU A 1 207 ? -2.540 -5.172 16.422 1.00 87.81 207 LEU A N 1
ATOM 1596 C CA . LEU A 1 207 ? -2.663 -6.142 17.514 1.00 87.81 207 LEU A CA 1
ATOM 1597 C C . LEU A 1 207 ? -3.517 -5.609 18.671 1.00 87.81 207 LEU A C 1
ATOM 1599 O O . LEU A 1 207 ? -4.347 -6.343 19.200 1.00 87.81 207 LEU A O 1
ATOM 1603 N N . TYR A 1 208 ? -3.355 -4.333 19.036 1.00 88.06 208 TYR A N 1
ATOM 1604 C CA . TYR A 1 208 ? -3.984 -3.767 20.238 1.00 88.06 208 TYR A CA 1
ATOM 1605 C C . TYR A 1 208 ? -5.174 -2.826 19.974 1.00 88.06 208 TYR A C 1
ATOM 1607 O O . TYR A 1 208 ? -5.959 -2.566 20.882 1.00 88.06 208 TYR A O 1
ATOM 1615 N N . SER A 1 209 ? -5.379 -2.347 18.743 1.00 91.31 209 SER A N 1
ATOM 1616 C CA . SER A 1 209 ?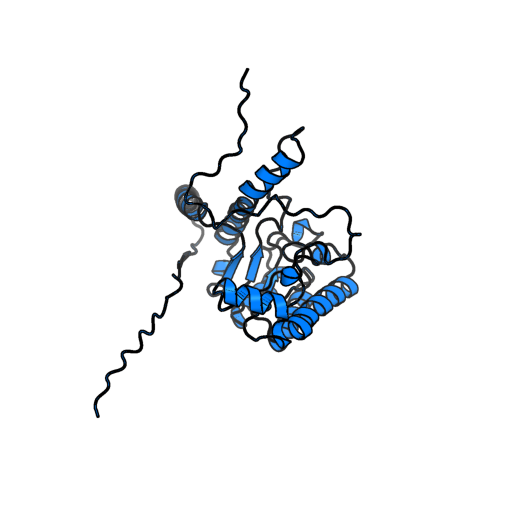 -6.483 -1.427 18.380 1.00 91.31 209 SER A CA 1
ATOM 1617 C C . SER A 1 209 ? -7.874 -2.068 18.327 1.00 91.31 209 SER A C 1
ATOM 1619 O O . SER A 1 209 ? -8.873 -1.377 18.108 1.00 91.31 209 SER A O 1
ATOM 1621 N N . ARG A 1 210 ? -7.963 -3.397 18.468 1.00 92.06 210 ARG A N 1
ATOM 1622 C CA . ARG A 1 210 ? -9.191 -4.196 18.294 1.00 92.06 210 ARG A CA 1
ATOM 1623 C C . ARG A 1 210 ? -9.829 -4.110 16.902 1.00 92.06 210 ARG A C 1
ATOM 1625 O O . ARG A 1 210 ? -10.895 -4.693 16.719 1.00 92.06 210 ARG A O 1
ATOM 1632 N N . ILE A 1 211 ? -9.201 -3.467 15.910 1.00 95.50 211 ILE A N 1
ATOM 1633 C CA . ILE A 1 211 ? -9.711 -3.443 14.525 1.00 95.50 211 ILE A CA 1
ATOM 1634 C C . ILE A 1 211 ? -9.911 -4.880 14.030 1.00 95.50 211 ILE A C 1
ATOM 1636 O O . ILE A 1 211 ? -10.992 -5.228 13.570 1.00 95.50 211 ILE A O 1
ATOM 1640 N N . LEU A 1 212 ? -8.920 -5.752 14.232 1.00 94.88 212 LEU A N 1
ATOM 1641 C CA . LEU A 1 212 ? -9.002 -7.163 13.837 1.00 94.88 212 LEU A CA 1
ATOM 1642 C C . LEU A 1 212 ? -9.981 -7.995 14.686 1.00 94.88 212 LEU A C 1
ATOM 1644 O O . LEU A 1 212 ? -10.363 -9.081 14.273 1.00 94.88 212 LEU A O 1
ATOM 1648 N N . MET A 1 213 ? -10.426 -7.501 15.849 1.00 94.19 213 MET A N 1
ATOM 1649 C CA . MET A 1 213 ? -11.514 -8.137 16.610 1.00 94.19 213 MET A CA 1
ATOM 1650 C C . MET A 1 213 ? -12.885 -7.749 16.058 1.00 94.19 213 MET A C 1
ATOM 1652 O O . MET A 1 213 ? -13.787 -8.581 16.017 1.00 94.19 213 MET A O 1
ATOM 1656 N N . ARG A 1 214 ? -13.043 -6.487 15.635 1.00 95.06 214 ARG A N 1
ATOM 1657 C CA . ARG A 1 214 ? -14.265 -5.998 14.980 1.00 95.06 214 ARG A CA 1
ATOM 1658 C C . ARG A 1 214 ? -14.407 -6.569 13.564 1.00 95.06 214 ARG A C 1
ATOM 1660 O O . ARG A 1 214 ? -15.518 -6.867 13.137 1.00 95.06 214 ARG A O 1
ATOM 1667 N N . PHE A 1 215 ? -13.282 -6.768 12.874 1.00 97.75 215 PHE A N 1
ATOM 1668 C CA . PHE A 1 215 ? -13.201 -7.239 11.490 1.00 97.75 215 PHE A CA 1
ATOM 1669 C C . PHE A 1 215 ? -12.275 -8.469 11.368 1.00 97.75 215 PHE A C 1
ATOM 1671 O O . PHE A 1 215 ? -11.154 -8.360 10.864 1.00 97.75 215 PHE A O 1
ATOM 1678 N N . PRO A 1 216 ? -12.720 -9.651 11.837 1.00 96.62 216 PRO A N 1
ATOM 1679 C CA . PRO A 1 216 ? -11.876 -10.843 11.975 1.00 96.62 216 PRO A CA 1
ATOM 1680 C C . PRO A 1 216 ? -11.442 -11.499 10.659 1.00 96.62 216 PRO A C 1
ATOM 1682 O O . PRO A 1 216 ? -10.504 -12.294 10.666 1.00 96.62 216 PRO A O 1
ATOM 1685 N N . THR A 1 217 ? -12.097 -11.204 9.533 1.00 97.50 217 THR A N 1
ATOM 1686 C CA . THR A 1 217 ? -11.719 -11.747 8.214 1.00 97.50 217 THR A CA 1
ATOM 1687 C C . THR A 1 217 ? -11.033 -10.709 7.323 1.00 97.50 217 THR A C 1
ATOM 1689 O O . THR A 1 217 ? -10.722 -10.998 6.164 1.00 97.50 217 THR A O 1
ATOM 1692 N N . LEU A 1 218 ? -10.755 -9.512 7.857 1.00 97.75 218 LEU A N 1
ATOM 1693 C CA . LEU A 1 218 ? -10.012 -8.467 7.162 1.00 97.75 218 LEU A CA 1
ATOM 1694 C C . LEU A 1 218 ? -8.597 -8.950 6.806 1.00 97.75 218 LEU A C 1
ATOM 1696 O O . LEU A 1 218 ? -7.853 -9.451 7.649 1.00 97.75 218 LEU A O 1
ATOM 1700 N N . LYS A 1 219 ? -8.202 -8.753 5.546 1.00 97.00 219 LYS A N 1
ATOM 1701 C CA . LYS A 1 219 ? -6.870 -9.111 5.043 1.00 97.00 219 LYS A CA 1
ATOM 1702 C C . LYS A 1 219 ? -5.970 -7.879 5.058 1.00 97.00 219 LYS A C 1
ATOM 1704 O O . LYS A 1 219 ? -6.290 -6.875 4.426 1.00 97.00 219 LYS A O 1
ATOM 1709 N N . ILE A 1 220 ? -4.829 -7.974 5.735 1.00 94.88 220 ILE A N 1
ATOM 1710 C CA . ILE A 1 220 ? -3.812 -6.916 5.778 1.00 94.88 220 ILE A CA 1
ATOM 1711 C C . ILE A 1 220 ? -2.520 -7.426 5.143 1.00 94.88 220 ILE A C 1
ATOM 1713 O O . ILE A 1 220 ? -2.079 -8.540 5.425 1.00 94.88 220 ILE A O 1
ATOM 1717 N N . VAL A 1 221 ? -1.902 -6.599 4.300 1.00 94.56 221 VAL A N 1
ATOM 1718 C CA . VAL A 1 221 ? -0.644 -6.907 3.613 1.00 94.56 221 VAL A CA 1
ATOM 1719 C C . VAL A 1 221 ? 0.400 -5.847 3.941 1.00 94.56 221 VAL A C 1
ATOM 1721 O O . VAL A 1 221 ? 0.181 -4.656 3.739 1.00 94.56 221 VAL A O 1
ATOM 1724 N N . PHE A 1 222 ? 1.570 -6.290 4.393 1.00 91.81 222 PHE A N 1
ATOM 1725 C CA . PHE A 1 222 ? 2.729 -5.439 4.659 1.00 91.81 222 PHE A CA 1
ATOM 1726 C C . PHE A 1 222 ? 3.751 -5.584 3.527 1.00 91.81 222 PHE A C 1
ATOM 1728 O O . PHE A 1 222 ? 4.327 -6.652 3.323 1.00 91.81 222 PHE A O 1
ATOM 1735 N N . THR A 1 223 ? 3.947 -4.514 2.757 1.00 91.00 223 THR A N 1
ATOM 1736 C CA . THR A 1 223 ? 4.751 -4.501 1.524 1.00 91.00 223 THR A CA 1
ATOM 1737 C C . THR A 1 223 ? 6.090 -3.816 1.764 1.00 91.00 223 THR A C 1
ATOM 1739 O O . THR A 1 223 ? 6.136 -2.763 2.395 1.00 91.00 223 THR A O 1
ATOM 1742 N N . GLU A 1 224 ? 7.178 -4.392 1.237 1.00 89.75 224 GLU A N 1
ATOM 1743 C CA . GLU A 1 224 ? 8.560 -3.919 1.469 1.00 89.75 224 GLU A CA 1
ATOM 1744 C C . GLU A 1 224 ? 8.957 -3.926 2.965 1.00 89.75 224 GLU A C 1
ATOM 1746 O O . GLU A 1 224 ? 9.883 -3.252 3.409 1.00 89.75 224 GLU A O 1
ATOM 1751 N N . SER A 1 225 ? 8.243 -4.715 3.767 1.00 87.44 225 SER A N 1
ATOM 1752 C CA . SER A 1 225 ? 8.338 -4.683 5.224 1.00 87.44 225 SER A CA 1
ATOM 1753 C C . SER A 1 225 ? 9.365 -5.639 5.808 1.00 87.44 225 SER A C 1
ATOM 1755 O O . SER A 1 225 ? 9.577 -5.588 7.011 1.00 87.44 225 SER A O 1
ATOM 1757 N N . SER A 1 226 ? 10.030 -6.488 5.018 1.00 85.75 226 SER A N 1
ATOM 1758 C CA . SER A 1 226 ? 10.818 -7.629 5.528 1.00 85.75 226 SER A CA 1
ATOM 1759 C C . SER A 1 226 ? 9.983 -8.563 6.430 1.00 85.75 226 SER A C 1
ATOM 1761 O O . SER A 1 226 ? 8.812 -8.306 6.694 1.00 85.75 226 SER A O 1
ATOM 1763 N N . LEU A 1 227 ? 10.565 -9.677 6.890 1.00 83.44 227 LEU A N 1
ATOM 1764 C CA . LEU A 1 227 ? 9.886 -10.627 7.793 1.00 83.44 227 LEU A CA 1
ATOM 1765 C C . LEU A 1 227 ? 10.593 -10.815 9.143 1.00 83.44 227 LEU A C 1
ATOM 1767 O O . LEU A 1 227 ? 10.010 -11.374 10.066 1.00 83.44 227 LEU A O 1
ATOM 1771 N N . GLY A 1 228 ? 11.839 -10.347 9.284 1.00 83.94 228 GLY A N 1
ATOM 1772 C CA . GLY A 1 228 ? 12.657 -10.607 10.476 1.00 83.94 228 GLY A CA 1
ATOM 1773 C C . GLY A 1 228 ? 12.077 -10.044 11.778 1.00 83.94 228 GLY A C 1
ATOM 1774 O O . GLY A 1 228 ? 12.284 -10.626 12.837 1.00 83.94 228 GLY A O 1
ATOM 1775 N N . TRP A 1 229 ? 11.305 -8.958 11.705 1.00 82.81 229 TRP A N 1
ATOM 1776 C CA . TRP A 1 229 ? 10.638 -8.371 12.869 1.00 82.81 229 TRP A CA 1
ATOM 1777 C C . TRP A 1 229 ? 9.470 -9.215 13.394 1.00 82.81 229 TRP A C 1
ATOM 1779 O O . TRP A 1 229 ? 9.077 -9.037 14.540 1.00 82.81 2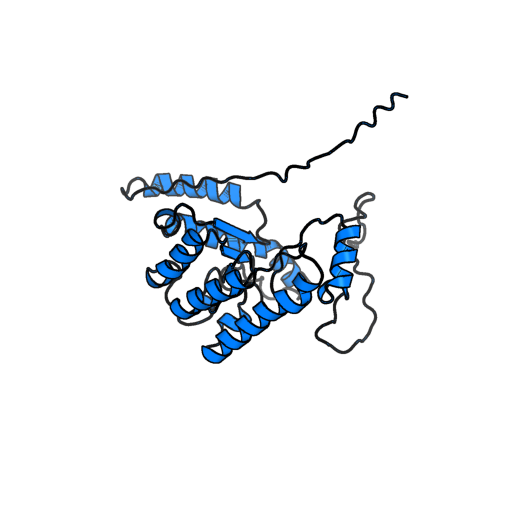29 TRP A O 1
ATOM 1789 N N . GLY A 1 230 ? 8.920 -10.140 12.598 1.00 81.56 230 GLY A N 1
ATOM 1790 C CA . GLY A 1 230 ? 7.741 -10.915 12.996 1.00 81.56 230 GLY A CA 1
ATOM 1791 C C . GLY A 1 230 ? 7.994 -11.788 14.225 1.00 81.56 230 GLY A C 1
ATOM 1792 O O . GLY A 1 230 ? 7.146 -11.867 15.105 1.00 81.56 230 GLY A O 1
ATOM 1793 N N . ALA A 1 231 ? 9.182 -12.392 14.326 1.00 85.25 231 ALA A N 1
ATOM 1794 C CA . ALA A 1 231 ? 9.563 -13.173 15.503 1.00 85.25 231 ALA A CA 1
ATOM 1795 C C . ALA A 1 231 ? 9.684 -12.292 16.760 1.00 85.25 231 ALA A C 1
ATOM 1797 O O . ALA A 1 231 ? 9.172 -12.657 17.814 1.00 85.25 231 ALA A O 1
ATOM 1798 N N . TYR A 1 232 ? 10.296 -11.113 16.620 1.00 85.38 232 TYR A N 1
ATOM 1799 C CA . TYR A 1 232 ? 10.423 -10.127 17.694 1.00 85.38 232 TYR A CA 1
ATOM 1800 C C . TYR A 1 232 ? 9.057 -9.628 18.195 1.00 85.38 232 TYR A C 1
ATOM 1802 O O . TYR A 1 232 ? 8.828 -9.548 19.401 1.00 85.38 232 TYR A O 1
ATOM 1810 N N . GLU A 1 233 ? 8.127 -9.333 17.284 1.00 86.50 233 GLU A N 1
ATOM 1811 C CA . GLU A 1 233 ? 6.764 -8.917 17.639 1.00 86.50 233 GLU A CA 1
ATOM 1812 C C . GLU A 1 233 ? 6.021 -10.009 18.409 1.00 86.50 233 GLU A C 1
ATOM 1814 O O . GLU A 1 233 ? 5.426 -9.736 19.443 1.00 86.50 233 GLU A O 1
ATOM 1819 N N . LEU A 1 234 ? 6.092 -11.265 17.958 1.00 85.00 234 LEU A N 1
ATOM 1820 C CA . LEU A 1 234 ? 5.415 -12.372 18.641 1.00 85.00 234 LEU A CA 1
ATOM 1821 C C . LEU A 1 234 ? 5.974 -12.608 20.051 1.00 85.00 234 LEU A C 1
ATOM 1823 O O . LEU A 1 234 ? 5.204 -12.801 20.990 1.00 85.00 234 LEU A O 1
ATOM 1827 N N . GLU A 1 235 ? 7.298 -12.563 20.207 1.00 87.19 235 GLU A N 1
ATOM 1828 C CA . GLU A 1 235 ? 7.956 -12.702 21.510 1.00 87.19 235 GLU A CA 1
ATOM 1829 C C . GLU A 1 235 ? 7.543 -11.581 22.475 1.00 87.19 235 GLU A C 1
ATOM 1831 O O . GLU A 1 235 ? 7.168 -11.833 23.623 1.00 87.19 235 GLU A O 1
ATOM 1836 N N . THR A 1 236 ? 7.571 -10.333 22.006 1.00 86.12 236 THR A N 1
ATOM 1837 C CA . THR A 1 236 ? 7.263 -9.172 22.849 1.00 86.12 236 THR A CA 1
ATOM 1838 C C . THR A 1 236 ? 5.770 -9.033 23.139 1.00 86.12 236 THR A C 1
ATOM 1840 O O . THR A 1 236 ? 5.409 -8.689 24.266 1.00 86.12 236 THR A O 1
ATOM 1843 N N . ALA A 1 237 ? 4.892 -9.361 22.188 1.00 84.88 237 ALA A N 1
ATOM 1844 C CA . ALA A 1 237 ? 3.446 -9.359 22.389 1.00 84.88 237 ALA A CA 1
ATOM 1845 C C . ALA A 1 237 ? 3.015 -10.362 23.471 1.00 84.88 237 ALA A C 1
ATOM 1847 O O . ALA A 1 237 ? 2.172 -10.026 24.304 1.00 84.88 237 ALA A O 1
ATOM 1848 N N . GLU A 1 238 ? 3.620 -11.555 23.523 1.00 79.12 238 GLU A N 1
ATOM 1849 C CA . GLU A 1 238 ? 3.344 -12.539 24.581 1.00 79.12 238 GLU A CA 1
ATOM 1850 C C . GLU A 1 238 ? 3.812 -12.034 25.956 1.00 79.12 238 GLU A C 1
ATOM 1852 O O . GLU A 1 238 ? 3.089 -12.142 26.951 1.00 79.12 238 GLU A O 1
ATOM 1857 N N . ALA A 1 239 ? 4.982 -11.392 26.023 1.00 78.69 239 ALA A N 1
ATOM 1858 C CA . ALA A 1 239 ? 5.461 -10.777 27.260 1.00 78.69 239 ALA A CA 1
ATOM 1859 C C . ALA A 1 239 ? 4.526 -9.650 27.742 1.00 78.69 239 ALA A C 1
ATOM 1861 O O . ALA A 1 239 ? 4.175 -9.585 28.924 1.00 78.69 239 ALA A O 1
ATOM 1862 N N . VAL A 1 240 ? 4.067 -8.787 26.830 1.00 77.19 240 VAL A N 1
ATOM 1863 C CA . VAL A 1 240 ? 3.097 -7.724 27.134 1.00 77.19 240 VAL A CA 1
ATOM 1864 C C . VAL A 1 240 ? 1.758 -8.319 27.565 1.00 77.19 240 VAL A C 1
ATOM 1866 O O . VAL A 1 240 ? 1.174 -7.835 28.535 1.00 77.19 240 VAL A O 1
ATOM 1869 N N . ARG A 1 241 ? 1.296 -9.401 26.924 1.00 65.25 241 ARG A N 1
ATOM 1870 C CA . ARG A 1 241 ? 0.094 -10.141 27.332 1.00 65.25 241 ARG A CA 1
ATOM 1871 C C . ARG A 1 241 ? 0.225 -10.681 28.750 1.00 65.25 241 ARG A C 1
ATOM 1873 O O . ARG A 1 241 ? -0.723 -10.553 29.510 1.00 65.25 241 ARG A O 1
ATOM 1880 N N . CYS A 1 242 ? 1.374 -11.217 29.156 1.00 59.47 242 CYS A N 1
ATOM 1881 C CA . CYS A 1 242 ? 1.568 -11.666 30.538 1.00 59.47 242 CYS A CA 1
ATOM 1882 C C . CYS A 1 242 ? 1.401 -10.515 31.551 1.00 59.47 242 CYS A C 1
ATOM 1884 O O . CYS A 1 242 ? 0.860 -10.708 32.640 1.00 59.47 242 CYS A O 1
ATOM 1886 N N . VAL A 1 243 ? 1.834 -9.304 31.192 1.00 61.88 243 VAL A N 1
ATOM 1887 C CA . VAL A 1 243 ? 1.719 -8.113 32.050 1.00 61.88 243 VAL A CA 1
ATOM 1888 C C . VAL A 1 243 ? 0.302 -7.523 32.030 1.00 61.88 243 VAL A C 1
ATOM 1890 O O . VAL A 1 243 ? -0.203 -7.091 33.068 1.00 61.88 243 VAL A O 1
ATOM 1893 N N . GLN A 1 244 ? -0.354 -7.500 30.867 1.00 59.06 244 GLN A N 1
ATOM 1894 C CA . GLN A 1 244 ? -1.687 -6.919 30.675 1.00 59.06 244 GLN A CA 1
ATOM 1895 C C . GLN A 1 244 ? -2.834 -7.887 30.989 1.00 59.06 244 GLN A C 1
ATOM 1897 O O . GLN A 1 244 ? -3.887 -7.442 31.426 1.00 59.06 244 GLN A O 1
ATOM 1902 N N . GLY A 1 245 ? -2.640 -9.196 30.837 1.00 49.06 245 GLY A N 1
ATOM 1903 C CA . GLY A 1 245 ? -3.602 -10.255 31.170 1.00 49.06 245 GLY A CA 1
ATOM 1904 C C . GLY A 1 245 ? -3.951 -10.303 32.659 1.00 49.06 245 GLY A C 1
ATOM 1905 O O . GLY A 1 245 ? -5.034 -10.744 33.027 1.00 49.06 245 GLY A O 1
ATOM 1906 N N . ASN A 1 246 ? -3.117 -9.699 33.510 1.00 43.94 246 ASN A N 1
ATOM 1907 C CA . ASN A 1 246 ? -3.463 -9.368 34.894 1.00 43.94 246 ASN A CA 1
ATOM 1908 C C . ASN A 1 246 ? -4.517 -8.242 35.031 1.00 43.94 246 ASN A C 1
ATOM 1910 O O . ASN A 1 246 ? -4.833 -7.845 36.151 1.00 43.94 246 ASN A O 1
ATOM 1914 N N . ARG A 1 247 ? -5.048 -7.696 33.924 1.00 48.12 247 ARG A N 1
ATOM 1915 C CA . ARG A 1 247 ? -6.003 -6.569 33.898 1.00 48.12 247 ARG A CA 1
ATOM 1916 C C . ARG A 1 247 ? -7.350 -6.862 33.211 1.00 48.12 247 ARG A C 1
ATOM 1918 O O . ARG A 1 247 ? -8.192 -5.975 33.193 1.00 48.12 247 ARG A O 1
ATOM 1925 N N . GLY A 1 248 ? -7.597 -8.084 32.725 1.00 39.53 248 GLY A N 1
ATOM 1926 C CA . GLY A 1 248 ? -8.960 -8.576 32.451 1.00 39.53 248 GLY A CA 1
ATOM 1927 C C . GLY A 1 248 ? -9.697 -8.069 31.197 1.00 39.53 248 GLY A C 1
ATOM 1928 O O . GLY A 1 248 ? -10.925 -8.044 31.214 1.00 39.53 248 GLY A O 1
ATOM 1929 N N . GLU A 1 249 ? -9.015 -7.699 30.108 1.00 50.81 249 GLU A N 1
ATOM 1930 C CA . GLU A 1 249 ? -9.677 -7.254 28.864 1.00 50.81 249 GLU A CA 1
ATOM 1931 C C . GLU A 1 249 ? -9.531 -8.274 27.711 1.00 50.81 249 GLU A C 1
ATOM 1933 O O . GLU A 1 249 ? -8.460 -8.838 27.510 1.00 50.81 249 GLU A O 1
ATOM 1938 N N . GLY A 1 250 ? -10.632 -8.533 26.986 1.00 46.53 250 GLY A N 1
ATOM 1939 C CA . GLY A 1 250 ? -10.826 -9.664 26.058 1.00 46.53 250 GLY A CA 1
ATOM 1940 C C . GLY A 1 250 ? -9.865 -9.772 24.861 1.00 46.53 250 GLY A C 1
ATOM 1941 O O . GLY A 1 250 ? -9.341 -8.776 24.366 1.00 46.53 250 GLY A O 1
ATOM 1942 N N . GLU A 1 251 ? -9.665 -11.014 24.399 1.00 48.69 251 GLU A N 1
ATOM 1943 C CA . GLU A 1 251 ? -8.540 -11.454 23.556 1.00 48.69 251 GLU A CA 1
ATOM 1944 C C . GLU A 1 251 ? -8.840 -11.506 22.044 1.00 48.69 251 GLU A C 1
ATOM 1946 O O . GLU A 1 251 ? -9.921 -11.920 21.626 1.00 48.69 251 GLU A O 1
ATOM 1951 N N . ALA A 1 252 ? -7.837 -11.177 21.220 1.00 46.97 252 ALA A N 1
ATOM 1952 C CA . ALA A 1 252 ? -7.788 -11.479 19.787 1.00 46.97 252 ALA A CA 1
ATOM 1953 C C . ALA A 1 252 ? -6.729 -12.562 19.517 1.00 46.97 252 ALA A C 1
ATOM 1955 O O . ALA A 1 252 ? -5.616 -12.475 20.035 1.00 46.97 252 ALA A O 1
ATOM 1956 N N . HIS A 1 253 ? -7.031 -13.547 18.666 1.00 43.28 253 HIS A N 1
ATOM 1957 C CA . HIS A 1 253 ? -6.058 -14.550 18.223 1.00 43.28 253 HIS A CA 1
ATOM 1958 C C . HIS A 1 253 ? -5.510 -14.182 16.839 1.00 43.28 253 HIS A C 1
ATOM 1960 O O . HIS A 1 253 ? -6.247 -14.187 15.854 1.00 43.28 253 HIS A O 1
ATOM 1966 N N . LEU A 1 254 ? -4.212 -13.877 16.747 1.00 41.31 254 LEU A N 1
ATOM 1967 C CA . LEU A 1 254 ? -3.541 -13.650 15.467 1.00 41.31 254 LEU A CA 1
ATOM 1968 C C . LEU A 1 254 ? -3.138 -14.995 14.850 1.00 41.31 254 LEU A C 1
ATOM 1970 O O . LEU A 1 254 ? -2.243 -15.673 15.353 1.00 41.31 254 LEU A O 1
ATOM 1974 N N . HIS A 1 255 ? -3.756 -15.364 13.730 1.00 39.78 255 HIS A N 1
ATOM 1975 C CA . HIS A 1 255 ? -3.319 -16.515 12.944 1.00 39.78 255 HIS A CA 1
ATOM 1976 C C . HIS A 1 255 ? -2.351 -16.053 11.845 1.00 39.78 255 HIS A C 1
ATOM 1978 O O . HIS A 1 255 ? -2.764 -15.645 10.759 1.00 39.78 255 HIS A O 1
ATOM 1984 N N . VAL A 1 256 ? -1.042 -16.114 12.109 1.00 40.94 256 VAL A N 1
ATOM 1985 C CA . VAL A 1 256 ? -0.022 -15.850 11.080 1.00 40.94 256 VAL A CA 1
ATOM 1986 C C . VAL A 1 256 ? 0.069 -17.071 10.170 1.00 40.94 256 VAL A C 1
ATOM 1988 O O . VAL A 1 256 ? 0.634 -18.097 10.543 1.00 40.94 256 VAL A O 1
ATOM 1991 N N . SER A 1 257 ? -0.498 -16.982 8.967 1.00 34.53 257 SER A N 1
ATOM 1992 C CA . SER A 1 257 ? -0.277 -17.986 7.924 1.00 34.53 257 SER A CA 1
ATOM 1993 C C . SER A 1 257 ? 0.839 -17.521 6.989 1.00 34.53 257 SER A C 1
ATOM 1995 O O . SER A 1 257 ? 0.676 -16.623 6.166 1.00 34.53 257 SER A O 1
ATOM 1997 N N . LEU A 1 258 ? 2.010 -18.146 7.113 1.00 32.34 258 LEU A N 1
ATOM 1998 C CA . LEU A 1 258 ? 3.050 -18.056 6.093 1.00 32.34 258 LEU A CA 1
ATOM 1999 C C . LEU A 1 258 ? 2.643 -19.005 4.970 1.00 32.34 258 LEU A C 1
ATOM 2001 O O . LEU A 1 258 ? 2.856 -20.208 5.079 1.00 32.34 258 LEU A O 1
ATOM 2005 N N . THR A 1 259 ? 2.005 -18.490 3.919 1.00 29.55 259 THR A N 1
ATOM 2006 C CA . THR A 1 259 ? 1.670 -19.317 2.752 1.00 29.55 259 THR A CA 1
ATOM 2007 C C . THR A 1 259 ? 2.906 -19.406 1.856 1.00 29.55 259 THR A C 1
ATOM 2009 O O . THR A 1 259 ? 3.287 -18.393 1.265 1.00 29.55 259 THR A O 1
ATOM 2012 N N . PRO A 1 260 ? 3.567 -20.571 1.724 1.00 29.41 260 PRO A N 1
ATOM 2013 C CA . PRO A 1 260 ? 4.648 -20.724 0.765 1.00 29.41 260 PRO A CA 1
ATOM 2014 C C . PRO A 1 260 ? 4.047 -20.687 -0.641 1.00 29.41 260 PRO A C 1
ATOM 2016 O O . PRO A 1 260 ? 3.028 -21.328 -0.905 1.00 29.41 260 PRO A O 1
ATOM 2019 N N . GLN A 1 261 ? 4.690 -19.969 -1.556 1.00 31.89 261 GLN A N 1
ATOM 2020 C CA . GLN A 1 261 ? 4.342 -19.985 -2.974 1.00 31.89 261 GLN A CA 1
ATOM 2021 C C . GLN A 1 261 ? 4.536 -21.425 -3.487 1.00 31.89 261 GLN A C 1
ATOM 2023 O O . GLN A 1 261 ? 5.668 -21.891 -3.635 1.00 31.89 261 GLN A O 1
ATOM 2028 N N . ARG A 1 262 ? 3.447 -22.187 -3.674 1.00 30.89 262 ARG A N 1
ATOM 2029 C CA . ARG A 1 262 ? 3.531 -23.548 -4.223 1.00 30.89 262 ARG A CA 1
ATOM 2030 C C . ARG A 1 262 ? 4.095 -23.450 -5.639 1.00 30.89 262 ARG A C 1
ATOM 2032 O O . ARG A 1 262 ? 3.449 -22.908 -6.526 1.00 30.89 262 ARG A O 1
ATOM 2039 N N . ARG A 1 263 ? 5.294 -23.995 -5.855 1.00 37.28 263 ARG A N 1
ATOM 2040 C CA . ARG A 1 263 ? 5.768 -24.324 -7.201 1.00 37.28 263 ARG A CA 1
ATOM 2041 C C . ARG A 1 263 ? 5.021 -25.568 -7.662 1.00 37.28 263 ARG A C 1
ATOM 2043 O O . ARG A 1 263 ? 5.356 -26.673 -7.245 1.00 37.28 263 ARG A O 1
ATOM 2050 N N . GLU A 1 264 ? 4.022 -25.399 -8.515 1.00 34.06 264 GLU A N 1
ATOM 2051 C CA . GLU A 1 264 ? 3.534 -26.511 -9.325 1.00 34.06 264 GLU A CA 1
ATOM 2052 C C . GLU A 1 264 ? 4.574 -26.798 -10.409 1.00 34.06 264 GLU A C 1
ATOM 2054 O O . GLU A 1 264 ? 4.640 -26.139 -11.441 1.00 34.06 264 GLU A O 1
ATOM 2059 N N . THR A 1 265 ? 5.449 -27.771 -10.165 1.00 37.31 265 THR A N 1
ATOM 2060 C CA . THR A 1 265 ? 6.262 -28.353 -11.233 1.00 37.31 265 THR A CA 1
ATOM 2061 C C . THR A 1 265 ? 5.405 -29.367 -11.983 1.00 37.31 265 THR A C 1
ATOM 2063 O O . THR A 1 265 ? 5.350 -30.536 -11.596 1.00 37.31 265 THR A O 1
ATOM 2066 N N . SER A 1 266 ? 4.730 -28.946 -13.053 1.00 34.91 266 SER A N 1
ATOM 2067 C CA . SER A 1 266 ? 4.159 -29.878 -14.026 1.00 34.91 266 SER A CA 1
ATOM 2068 C C . SER A 1 266 ? 5.289 -30.442 -14.894 1.00 34.91 266 SER A C 1
ATOM 2070 O O . SER A 1 266 ? 5.660 -29.917 -15.939 1.00 34.91 266 SER A O 1
ATOM 2072 N N . VAL A 1 267 ? 5.894 -31.542 -14.445 1.00 35.72 267 VAL A N 1
ATOM 2073 C CA . VAL A 1 267 ? 6.727 -32.362 -15.329 1.00 35.72 267 VAL A CA 1
ATOM 2074 C C . VAL A 1 267 ? 5.780 -33.202 -16.180 1.00 35.72 267 VAL A C 1
ATOM 2076 O O . VAL A 1 267 ? 5.287 -34.240 -15.738 1.00 35.72 267 VAL A O 1
ATOM 2079 N N . ALA A 1 268 ? 5.508 -32.745 -17.402 1.00 34.09 268 ALA A N 1
ATOM 2080 C CA . ALA A 1 268 ? 4.842 -33.548 -18.417 1.00 34.09 268 ALA A CA 1
ATOM 2081 C C . ALA A 1 268 ? 5.737 -34.749 -18.771 1.00 34.09 268 ALA A C 1
ATOM 2083 O O . ALA A 1 268 ? 6.745 -34.618 -19.465 1.00 34.09 268 ALA A O 1
ATOM 2084 N N . ARG A 1 269 ? 5.388 -35.939 -18.269 1.00 34.16 269 ARG A N 1
ATOM 2085 C CA . ARG A 1 269 ? 5.952 -37.198 -18.764 1.00 34.16 269 ARG A CA 1
ATOM 2086 C C . ARG A 1 269 ? 5.278 -37.522 -20.094 1.00 34.16 269 ARG A C 1
ATOM 2088 O O . ARG A 1 269 ? 4.141 -37.983 -20.114 1.00 34.16 269 ARG A O 1
ATOM 2095 N N . HIS A 1 270 ? 5.981 -37.300 -21.201 1.00 34.97 270 HIS A N 1
ATOM 2096 C CA . HIS A 1 270 ? 5.638 -37.935 -22.468 1.00 34.97 270 HIS A CA 1
ATOM 2097 C C . HIS A 1 270 ? 5.920 -39.439 -22.358 1.00 34.97 270 HIS A C 1
ATOM 2099 O O . HIS A 1 270 ? 7.069 -39.872 -22.420 1.00 34.97 270 HIS A O 1
ATOM 2105 N N . HIS A 1 271 ? 4.867 -40.238 -22.196 1.00 35.44 271 HIS A N 1
ATOM 2106 C CA . HIS A 1 271 ? 4.892 -41.643 -22.586 1.00 35.44 271 HIS A CA 1
ATOM 2107 C C . HIS A 1 271 ? 4.472 -41.727 -24.053 1.00 35.44 271 HIS A C 1
ATOM 2109 O O . HIS A 1 271 ? 3.303 -41.541 -24.380 1.00 35.44 271 HIS A O 1
ATOM 2115 N N . GLY A 1 272 ? 5.447 -41.963 -24.932 1.00 31.08 272 GLY A N 1
ATOM 2116 C CA . GLY A 1 272 ? 5.195 -42.433 -26.288 1.00 31.08 272 GLY A CA 1
ATOM 2117 C C . GLY A 1 272 ? 4.882 -43.926 -26.253 1.00 31.08 272 GLY A C 1
ATOM 2118 O O . GLY A 1 272 ? 5.697 -44.718 -25.783 1.00 31.08 272 GLY A O 1
ATOM 2119 N N . ALA A 1 273 ? 3.697 -44.285 -26.732 1.00 37.84 273 ALA A N 1
ATOM 2120 C CA . ALA A 1 273 ? 3.337 -45.625 -27.166 1.00 37.84 273 ALA A CA 1
ATOM 2121 C C . ALA A 1 273 ? 2.761 -45.479 -28.579 1.00 37.84 273 ALA A C 1
ATOM 2123 O O . ALA A 1 273 ? 1.844 -44.677 -28.772 1.00 37.84 273 ALA A O 1
ATOM 2124 N N . GLY A 1 274 ? 3.317 -46.226 -29.535 1.00 37.12 274 GLY A N 1
ATOM 2125 C CA . GLY A 1 274 ? 2.927 -46.218 -30.948 1.00 37.12 274 GLY A CA 1
ATOM 2126 C C . GLY A 1 274 ? 4.121 -46.056 -31.863 1.00 37.12 274 GLY A C 1
ATOM 2127 O O . GLY A 1 274 ? 4.466 -44.890 -32.141 1.00 37.12 274 GLY A O 1
#

Radius of gyration: 22.14 Å; chains: 1; bounding box: 64×66×66 Å